Protein AF-A0A838MKR1-F1 (afdb_monomer_lite)

pLDDT: mean 86.15, std 11.78, range [47.06, 96.94]

Foldseek 3Di:
DQADAAPDLLLQLLQCLVPAQADLVLSCSRRVHDSVSSVVCNPPVNVVPYNHDHCCVVQQAPPVQRVVRNVDNPDHGDTRDHRDDPDPDDAADDDDPVLPVCLLLQLLQCVVPPVLFDLVLSCRQQVDDSVSSVCSVVCNPPCSVPHHNDHCCVSVSHPPVSVVVRSVVSCVVVVNPPPCVVVVVVVVVVVVVVVVVVVVVVVVVVVVVVVVVVVVVVVVVVVVVVVVVVPD

Sequence (232 aa):
MTQPAPLMPHATASWLIDTTALSFEQIAEFCGLHILEVQAMADDLASSKYTGRDPVRAGELTMAEIEKGQADPDYRLKMFKAPVNVNRTKGPRYTPVSKRQDKPDGIAWILRHHPEISDAQIGKLIGTTRTTIAAIRDRSHWNIANINPKDPVTLGLCSQRELDSIVAKAAKRAGIEDDGQDAIRLGDDREALIEELRAERDATVRAAGEAAQEAEAAAWLEAKRAAEAAGE

Structure (mmCIF, N/CA/C/O backbone):
data_AF-A0A838MKR1-F1
#
_entry.id   AF-A0A838MKR1-F1
#
loop_
_atom_site.group_PDB
_atom_site.id
_atom_site.type_symbol
_atom_site.label_atom_id
_atom_site.label_alt_id
_atom_site.label_comp_id
_atom_site.label_asym_id
_atom_site.label_entity_id
_atom_site.label_seq_id
_atom_site.pdbx_PDB_ins_code
_atom_site.Cartn_x
_atom_site.Cartn_y
_atom_site.Cartn_z
_atom_site.occupancy
_atom_site.B_iso_or_equiv
_atom_site.auth_seq_id
_atom_site.auth_comp_id
_atom_site.auth_asym_id
_atom_site.auth_atom_id
_atom_site.pdbx_PDB_model_num
ATOM 1 N N . MET A 1 1 ? -23.657 -20.752 17.617 1.00 47.06 1 MET A N 1
ATOM 2 C CA . MET A 1 1 ? -22.774 -20.352 16.501 1.00 47.06 1 MET A CA 1
ATOM 3 C C . MET A 1 1 ? -22.214 -18.992 16.861 1.00 47.06 1 MET A C 1
ATOM 5 O O . MET A 1 1 ? -23.008 -18.093 17.101 1.00 47.06 1 MET A O 1
ATOM 9 N N . THR A 1 2 ? -20.899 -18.868 17.009 1.00 65.62 2 THR A N 1
ATOM 10 C CA . THR A 1 2 ? -20.248 -17.612 17.405 1.00 65.62 2 THR A CA 1
ATOM 11 C C . THR A 1 2 ? -20.297 -16.634 16.233 1.00 65.62 2 THR A C 1
ATOM 13 O O . THR A 1 2 ? -19.899 -16.993 15.124 1.00 65.62 2 THR A O 1
ATOM 16 N N . GLN A 1 3 ? -20.842 -15.436 16.448 1.00 80.81 3 GLN A N 1
ATOM 17 C CA . GLN A 1 3 ? -20.868 -14.382 15.431 1.00 80.81 3 GLN A CA 1
ATOM 18 C C . GLN A 1 3 ? -19.458 -13.809 15.194 1.00 80.81 3 GLN A C 1
ATOM 20 O O . GLN A 1 3 ? -18.618 -13.889 16.093 1.00 80.81 3 GLN A O 1
ATOM 25 N N . PRO A 1 4 ? -19.158 -13.259 14.003 1.00 84.38 4 PRO A N 1
ATOM 26 C CA . PRO A 1 4 ? -17.886 -12.585 13.761 1.00 84.38 4 PRO A CA 1
ATOM 27 C C . PRO A 1 4 ? -17.729 -11.370 14.683 1.00 84.38 4 PRO A C 1
ATOM 29 O O . PRO A 1 4 ? -18.681 -10.623 14.891 1.00 84.38 4 PRO A O 1
ATOM 32 N N . ALA A 1 5 ? -16.521 -11.173 15.210 1.00 88.12 5 ALA A N 1
ATOM 33 C CA . ALA A 1 5 ? -16.182 -10.021 16.040 1.00 88.12 5 ALA A CA 1
ATOM 34 C C . ALA A 1 5 ? -15.985 -8.747 15.185 1.00 88.12 5 ALA A C 1
ATOM 36 O O . ALA A 1 5 ? -15.620 -8.849 14.006 1.00 88.12 5 ALA A O 1
ATOM 37 N N . PRO A 1 6 ? -16.214 -7.545 15.746 1.00 89.94 6 PRO A N 1
ATOM 38 C CA . PRO A 1 6 ? -15.968 -6.267 15.074 1.00 89.94 6 PRO A CA 1
ATOM 39 C C . PRO A 1 6 ? -14.489 -6.087 14.693 1.00 89.94 6 PRO A C 1
ATOM 41 O O . PRO A 1 6 ? -13.603 -6.727 15.255 1.00 89.94 6 PRO A O 1
ATOM 44 N N . LEU A 1 7 ? -14.198 -5.191 13.739 1.00 88.56 7 LEU A N 1
ATOM 45 C CA . LEU A 1 7 ? -12.842 -5.024 13.185 1.00 88.56 7 LEU A CA 1
ATOM 46 C C . LEU A 1 7 ? -11.797 -4.630 14.245 1.00 88.56 7 LEU A C 1
ATOM 48 O O . LEU A 1 7 ? -10.636 -5.022 14.147 1.00 88.56 7 LEU A O 1
ATOM 52 N N . MET A 1 8 ? -12.199 -3.827 15.235 1.00 90.94 8 MET A N 1
ATOM 53 C CA . MET A 1 8 ? -11.347 -3.374 16.340 1.00 90.94 8 MET A CA 1
ATOM 54 C C . MET A 1 8 ? -12.048 -3.624 17.685 1.00 90.94 8 MET A C 1
ATOM 56 O O . MET A 1 8 ? -12.589 -2.682 18.263 1.00 90.94 8 MET A O 1
ATOM 60 N N . PRO A 1 9 ? -12.032 -4.866 18.206 1.00 93.06 9 PRO A N 1
ATOM 61 C CA . PRO A 1 9 ? -12.829 -5.267 19.369 1.00 93.06 9 PRO A CA 1
ATOM 62 C C . PRO A 1 9 ? -12.675 -4.388 20.608 1.00 93.06 9 PRO A C 1
ATOM 64 O O . PRO A 1 9 ? -13.668 -3.992 21.202 1.00 93.06 9 PRO A O 1
ATOM 67 N N . HIS A 1 10 ? -11.441 -4.025 20.967 1.00 93.31 10 HIS A N 1
ATOM 68 C CA . HIS A 1 10 ? -11.160 -3.231 22.168 1.00 93.31 10 HIS A CA 1
ATOM 69 C C . HIS A 1 10 ? -11.645 -1.780 22.029 1.00 93.31 10 HIS A C 1
ATOM 71 O O . HIS A 1 10 ? -12.241 -1.224 22.945 1.00 93.31 10 HIS A O 1
ATOM 77 N N . ALA A 1 11 ? -11.437 -1.175 20.856 1.00 93.19 11 ALA A N 1
ATOM 78 C CA . ALA A 1 11 ? -11.896 0.184 20.575 1.00 93.19 11 ALA A CA 1
ATOM 79 C C . ALA A 1 11 ? -13.428 0.256 20.493 1.00 93.19 11 ALA A C 1
ATOM 81 O O . ALA A 1 11 ? -14.035 1.215 20.962 1.00 93.19 11 ALA A O 1
ATOM 82 N N . THR A 1 12 ? -14.062 -0.760 19.905 1.00 94.12 12 THR A N 1
ATOM 83 C CA . THR A 1 12 ? -15.521 -0.861 19.852 1.00 94.12 12 THR A CA 1
ATOM 84 C C . THR A 1 12 ? -16.114 -1.101 21.241 1.00 94.12 12 THR A C 1
ATOM 86 O O . THR A 1 12 ? -17.091 -0.444 21.585 1.00 94.12 12 THR A O 1
ATOM 89 N N . ALA A 1 13 ? -15.504 -1.962 22.063 1.00 94.88 13 ALA A N 1
ATOM 90 C CA . ALA A 1 13 ? -15.926 -2.183 23.446 1.00 94.88 13 ALA A CA 1
ATOM 91 C C . ALA A 1 13 ? -15.838 -0.901 24.286 1.00 94.88 13 ALA A C 1
ATOM 93 O O . ALA A 1 13 ? -16.827 -0.539 24.909 1.00 94.88 13 ALA A O 1
ATOM 94 N N . SER A 1 14 ? -14.714 -0.177 24.232 1.00 93.75 14 SER A N 1
ATOM 95 C CA . SER A 1 14 ? -14.555 1.114 24.925 1.00 93.75 14 SER A CA 1
ATOM 96 C C . SER A 1 14 ? -15.650 2.111 24.536 1.00 93.75 14 SER A C 1
ATOM 98 O O . SER A 1 14 ? -16.284 2.690 25.408 1.00 93.75 14 SER A O 1
ATOM 100 N N . TRP A 1 15 ? -15.966 2.239 23.243 1.00 94.25 15 TRP A N 1
ATOM 101 C CA . TRP A 1 15 ? -17.050 3.128 22.817 1.00 94.25 15 TRP A CA 1
ATOM 102 C C . TRP A 1 15 ? -18.425 2.693 23.348 1.00 94.25 15 TRP A C 1
ATOM 104 O O . TRP A 1 15 ? -19.215 3.542 23.758 1.00 94.25 15 TRP A O 1
ATOM 114 N N . LEU A 1 16 ? -18.721 1.386 23.336 1.00 95.06 16 LEU A N 1
ATOM 115 C CA . LEU A 1 16 ? -19.991 0.849 23.836 1.00 95.06 16 LEU A CA 1
ATOM 116 C C . LEU A 1 16 ? -20.136 1.061 25.349 1.00 95.06 16 LEU A C 1
ATOM 118 O O . LEU A 1 16 ? -21.220 1.438 25.783 1.00 95.06 16 LEU A O 1
ATOM 122 N N . ILE A 1 17 ? -19.061 0.881 26.122 1.00 93.75 17 ILE A N 1
ATOM 123 C CA . ILE A 1 17 ? -19.032 1.160 27.567 1.00 93.75 17 ILE A CA 1
ATOM 124 C C . ILE A 1 17 ? -19.361 2.636 27.833 1.00 93.75 17 ILE A C 1
ATOM 126 O O . ILE A 1 17 ? -20.200 2.931 28.677 1.00 93.75 17 ILE A O 1
ATOM 130 N N . ASP A 1 18 ? -18.741 3.552 27.086 1.00 92.00 18 ASP A N 1
ATOM 131 C CA . ASP A 1 18 ? -18.870 4.992 27.341 1.00 92.00 18 ASP A CA 1
ATOM 132 C C . ASP A 1 18 ? -20.195 5.590 26.835 1.00 92.00 18 ASP A C 1
ATOM 134 O O . ASP A 1 18 ? -20.648 6.621 27.333 1.00 92.00 18 ASP A O 1
ATOM 138 N N . THR A 1 19 ? -20.806 4.982 25.811 1.00 93.69 19 THR A N 1
ATOM 139 C CA . THR A 1 19 ? -21.900 5.611 25.040 1.00 93.69 19 THR A CA 1
ATOM 140 C C . THR A 1 19 ? -23.245 4.896 25.183 1.00 93.69 19 THR A C 1
ATOM 142 O O . THR A 1 19 ? -24.266 5.424 24.741 1.00 93.69 19 THR A O 1
ATOM 145 N N . THR A 1 20 ? -23.284 3.701 25.774 1.00 95.12 20 THR A N 1
ATOM 146 C CA . THR A 1 20 ? -24.505 2.884 25.862 1.00 95.12 20 THR A CA 1
ATOM 147 C C . THR A 1 20 ? -24.732 2.352 27.275 1.00 95.12 20 THR A C 1
ATOM 149 O O . THR A 1 20 ? -23.815 2.286 28.082 1.00 95.12 20 THR A O 1
ATOM 152 N N . ALA A 1 21 ? -25.963 1.934 27.565 1.00 95.06 21 ALA A N 1
ATOM 153 C CA . ALA A 1 21 ? -26.341 1.267 28.812 1.00 95.06 21 ALA A CA 1
ATOM 154 C C . ALA A 1 21 ? -26.302 -0.274 28.705 1.00 95.06 21 ALA A C 1
ATOM 156 O O . ALA A 1 21 ? -27.020 -0.963 29.428 1.00 95.06 21 ALA A O 1
ATOM 157 N N . LEU A 1 22 ? -25.524 -0.817 27.763 1.00 96.00 22 LEU A N 1
ATOM 158 C CA . LEU A 1 22 ? -25.376 -2.262 27.577 1.00 96.00 22 LEU A CA 1
ATOM 159 C C . LEU A 1 22 ? -24.622 -2.899 28.750 1.00 96.00 22 LEU A C 1
ATOM 161 O O . LEU A 1 22 ? -23.729 -2.292 29.342 1.00 96.00 22 LEU A O 1
ATOM 165 N N . SER A 1 23 ? -24.943 -4.154 29.055 1.00 96.25 23 SER A N 1
ATOM 166 C CA . SER A 1 23 ? -24.232 -4.912 30.081 1.00 96.25 23 SER A CA 1
ATOM 167 C C . SER A 1 23 ? -22.826 -5.302 29.610 1.00 96.25 23 SER A C 1
ATOM 169 O O . SER A 1 23 ? -22.560 -5.482 28.417 1.00 96.25 23 SER A O 1
ATOM 171 N N . PHE A 1 24 ? -21.902 -5.493 30.555 1.00 95.44 24 PHE A N 1
ATOM 172 C CA . PHE A 1 24 ? -20.548 -5.948 30.223 1.00 95.44 24 PHE A CA 1
ATOM 173 C C . PHE A 1 24 ? -20.538 -7.326 29.551 1.00 95.44 24 PHE A C 1
ATOM 175 O O . PHE A 1 24 ? -19.673 -7.584 28.718 1.00 95.44 24 PHE A O 1
ATOM 182 N N . GLU A 1 25 ? -21.512 -8.187 29.860 1.00 95.44 25 GLU A N 1
ATOM 183 C CA . GLU A 1 25 ? -21.685 -9.485 29.202 1.00 95.44 25 GLU A CA 1
ATOM 184 C C . GLU A 1 25 ? -22.077 -9.327 27.730 1.00 95.44 25 GLU A C 1
ATOM 186 O O . GLU A 1 25 ? -21.475 -9.964 26.865 1.00 95.44 25 GLU A O 1
ATOM 191 N N . GLN A 1 26 ? -23.008 -8.417 27.424 1.00 95.81 26 GLN A N 1
ATOM 192 C CA . GLN A 1 26 ? -23.417 -8.117 26.048 1.00 95.81 26 GLN A CA 1
ATOM 193 C C . GLN A 1 26 ? -22.251 -7.574 25.218 1.00 95.81 26 GLN A C 1
ATOM 195 O O . GLN A 1 26 ? -22.045 -7.991 24.075 1.00 95.81 26 GLN A O 1
ATOM 200 N N . ILE A 1 27 ? -21.466 -6.659 25.795 1.00 95.31 27 ILE A N 1
ATOM 201 C CA . ILE A 1 27 ? -20.291 -6.077 25.136 1.00 95.31 27 ILE A CA 1
ATOM 202 C C . ILE A 1 27 ? -19.208 -7.145 24.935 1.00 95.31 27 ILE A C 1
ATOM 204 O O . ILE A 1 27 ? -18.633 -7.233 23.848 1.00 95.31 27 ILE A O 1
ATOM 208 N N . ALA A 1 28 ? -18.954 -7.984 25.942 1.00 95.31 28 ALA A N 1
ATOM 209 C CA . ALA A 1 28 ? -17.994 -9.083 25.867 1.00 95.31 28 ALA A CA 1
ATOM 210 C C . ALA A 1 28 ? -18.367 -10.087 24.766 1.00 95.31 28 ALA A C 1
ATOM 212 O O . ALA A 1 28 ? -17.527 -10.425 23.930 1.00 95.31 28 ALA A O 1
ATOM 213 N N . GLU A 1 29 ? -19.634 -10.507 24.703 1.00 94.31 29 GLU A N 1
ATOM 214 C CA . GLU A 1 29 ? -20.112 -11.445 23.685 1.00 94.31 29 GLU A CA 1
ATOM 215 C C . GLU A 1 29 ? -20.066 -10.843 22.273 1.00 94.31 29 GLU A C 1
ATOM 217 O O . GLU A 1 29 ? -19.645 -11.518 21.331 1.00 94.31 29 GLU A O 1
ATOM 222 N N . PHE A 1 30 ? -20.460 -9.577 22.103 1.00 94.12 30 PHE A N 1
ATOM 223 C CA . PHE A 1 30 ? -20.436 -8.915 20.797 1.00 94.12 30 PHE A CA 1
ATOM 224 C C . PHE A 1 30 ? -19.010 -8.670 20.288 1.00 94.12 30 PHE A C 1
ATOM 226 O O . PHE A 1 30 ? -18.709 -8.925 19.120 1.00 94.12 30 PHE A O 1
ATOM 233 N N . CYS A 1 31 ? -18.119 -8.197 21.160 1.00 93.88 31 CYS A N 1
ATOM 234 C CA . CYS A 1 31 ? -16.733 -7.906 20.802 1.00 93.88 31 CYS A CA 1
ATOM 235 C C . CYS A 1 31 ? -15.841 -9.158 20.784 1.00 93.88 31 CYS A C 1
ATOM 237 O O . CYS A 1 31 ? -14.734 -9.098 20.252 1.00 93.88 31 CYS A O 1
ATOM 239 N N . GLY A 1 32 ? -16.300 -10.289 21.329 1.00 93.81 32 GLY A N 1
ATOM 240 C CA . GLY A 1 32 ? -15.495 -11.504 21.468 1.00 93.81 32 GLY A CA 1
ATOM 241 C C . GLY A 1 32 ? -14.349 -11.344 22.471 1.00 93.81 32 GLY A C 1
ATOM 242 O O . GLY A 1 32 ? -13.266 -11.883 22.252 1.00 93.81 32 GLY A O 1
ATOM 243 N N . LEU A 1 33 ? -14.576 -10.567 23.532 1.00 94.00 33 LEU A N 1
ATOM 244 C CA . LEU A 1 33 ? -13.617 -10.297 24.606 1.00 94.00 33 LEU A CA 1
ATOM 245 C C . LEU A 1 33 ? -14.030 -11.024 25.883 1.00 94.00 33 LEU A C 1
ATOM 247 O O . LEU A 1 33 ? -15.194 -11.382 26.059 1.00 94.00 33 LEU A O 1
ATOM 251 N N . HIS A 1 34 ? -13.091 -11.221 26.804 1.00 94.69 34 HIS A N 1
ATOM 252 C CA . HIS A 1 34 ? -13.432 -11.719 28.128 1.00 94.69 34 HIS A CA 1
ATOM 253 C C . HIS A 1 34 ? -14.092 -10.610 28.963 1.00 94.69 34 HIS A C 1
ATOM 255 O O . HIS A 1 34 ? -13.685 -9.451 28.908 1.00 94.69 34 HIS A O 1
ATOM 261 N N . ILE A 1 35 ? -15.072 -10.958 29.803 1.00 94.38 35 ILE A N 1
ATOM 262 C CA . ILE A 1 35 ? -15.794 -9.980 30.640 1.00 94.38 35 ILE A CA 1
ATOM 263 C C . ILE A 1 35 ? -14.857 -9.144 31.528 1.00 94.38 35 ILE A C 1
ATOM 265 O O . ILE A 1 35 ? -15.046 -7.941 31.664 1.00 94.38 35 ILE A O 1
ATOM 269 N N . LEU A 1 36 ? -13.801 -9.761 32.069 1.00 94.12 36 LEU A N 1
ATOM 270 C CA . LEU A 1 36 ? -12.786 -9.066 32.873 1.00 94.12 36 LEU A CA 1
ATOM 271 C C . LEU A 1 36 ? -12.014 -8.007 32.069 1.00 94.12 36 LEU A C 1
ATOM 273 O O . LEU A 1 36 ? -11.586 -7.011 32.640 1.00 94.12 36 LEU A O 1
ATOM 277 N N . GLU A 1 37 ? -11.837 -8.198 30.758 1.00 91.88 37 GLU A N 1
ATOM 278 C CA . GLU A 1 37 ? -11.204 -7.190 29.898 1.00 91.88 37 GLU A CA 1
ATOM 279 C C . GLU A 1 37 ? -12.129 -5.986 29.709 1.00 91.88 37 GLU A C 1
ATOM 281 O O . GLU A 1 37 ? -11.672 -4.851 29.780 1.00 91.88 37 GLU A O 1
ATOM 286 N N . VAL A 1 38 ? -13.431 -6.228 29.525 1.00 93.00 38 VAL A N 1
ATOM 287 C CA . VAL A 1 38 ? -14.456 -5.177 29.408 1.00 93.00 38 VAL A CA 1
ATOM 288 C C . VAL A 1 38 ? -14.590 -4.398 30.720 1.00 93.00 38 VAL A C 1
ATOM 290 O O . VAL A 1 38 ? -14.601 -3.171 30.703 1.00 93.00 38 VAL A O 1
ATOM 293 N N . GLN A 1 39 ? -14.614 -5.089 31.862 1.00 93.19 39 GLN A N 1
ATOM 294 C CA . GLN A 1 39 ? -14.618 -4.457 33.186 1.00 93.19 39 GLN A CA 1
ATOM 295 C C . GLN A 1 39 ? -13.361 -3.611 33.408 1.00 93.19 39 GLN A C 1
ATOM 297 O O . GLN A 1 39 ? -13.463 -2.454 33.797 1.00 93.19 39 GLN A O 1
ATOM 302 N N . ALA A 1 40 ? -12.184 -4.144 33.068 1.00 90.31 40 ALA A N 1
ATOM 303 C CA . ALA A 1 40 ? -10.939 -3.396 33.180 1.00 90.31 40 ALA A CA 1
ATOM 304 C C . ALA A 1 40 ? -10.909 -2.148 32.281 1.00 90.31 40 ALA A C 1
ATOM 306 O O . ALA A 1 40 ? -10.250 -1.181 32.643 1.00 90.31 40 ALA A O 1
ATOM 307 N N . MET A 1 41 ? -11.588 -2.153 31.125 1.00 89.31 41 MET A N 1
ATOM 308 C CA . MET A 1 41 ? -11.739 -0.963 30.271 1.00 89.31 41 MET A CA 1
ATOM 309 C C . MET A 1 41 ? -12.668 0.087 30.882 1.00 89.31 41 MET A C 1
ATOM 311 O O . MET A 1 41 ? -12.414 1.274 30.698 1.00 89.31 41 MET A O 1
ATOM 315 N N . ALA A 1 42 ? -13.726 -0.349 31.572 1.00 88.94 42 ALA A N 1
ATOM 316 C CA . ALA A 1 42 ? -14.654 0.533 32.276 1.00 88.94 42 ALA A CA 1
ATOM 317 C C . ALA A 1 42 ? -14.023 1.156 33.532 1.00 88.94 42 ALA A C 1
ATOM 319 O O . ALA A 1 42 ? -14.374 2.272 33.911 1.00 88.94 42 ALA A O 1
ATOM 320 N N . ASP A 1 43 ? -13.071 0.460 34.158 1.00 87.44 43 ASP A N 1
ATOM 321 C CA . ASP A 1 43 ? -12.290 1.001 35.262 1.00 87.44 43 ASP A CA 1
ATOM 322 C C . ASP A 1 43 ? -11.290 2.062 34.752 1.00 87.44 43 ASP A C 1
ATOM 324 O O . ASP A 1 43 ? -10.433 1.811 33.898 1.00 87.44 43 ASP A O 1
ATOM 328 N N . ASP A 1 44 ? -11.351 3.262 35.338 1.00 65.38 44 ASP A N 1
ATOM 329 C CA . ASP A 1 44 ? -10.593 4.475 34.965 1.00 65.38 44 ASP A CA 1
ATOM 330 C C . ASP A 1 44 ? -9.053 4.300 34.912 1.00 65.38 44 ASP A C 1
ATOM 332 O O . ASP A 1 44 ? -8.324 5.153 34.402 1.00 65.38 44 ASP A O 1
ATOM 336 N N . LEU A 1 45 ? -8.521 3.173 35.402 1.00 60.25 45 LEU A N 1
ATOM 337 C CA . LEU A 1 45 ? -7.100 2.824 35.323 1.00 60.25 45 LEU A CA 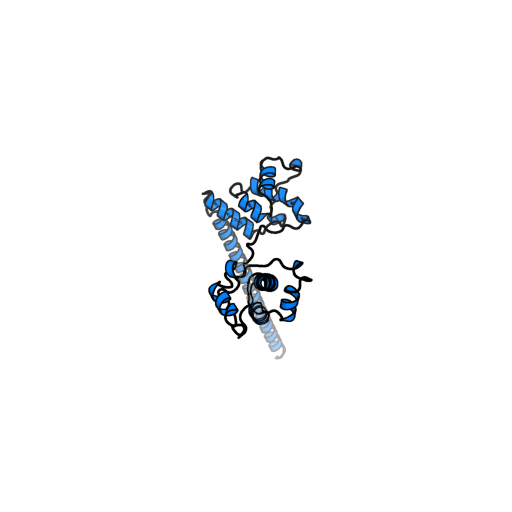1
ATOM 338 C C . LEU A 1 45 ? -6.634 2.429 33.905 1.00 60.25 45 LEU A C 1
ATOM 340 O O . LEU A 1 45 ? -5.435 2.518 33.625 1.00 60.25 45 LEU A O 1
ATOM 344 N N . ALA A 1 46 ? -7.533 1.991 33.011 1.00 55.28 46 ALA A N 1
ATOM 345 C CA . ALA A 1 46 ? -7.184 1.545 31.653 1.00 55.28 46 ALA A CA 1
ATOM 346 C C . ALA A 1 46 ? -7.836 2.353 30.516 1.00 55.28 46 ALA A C 1
ATOM 348 O O . ALA A 1 46 ? -7.415 2.198 29.365 1.00 55.28 46 ALA A O 1
ATOM 349 N N . SER A 1 47 ? -8.788 3.241 30.829 1.00 56.03 47 SER A N 1
ATOM 350 C CA . SER A 1 47 ? -9.542 4.066 29.866 1.00 56.03 47 SER A CA 1
ATOM 351 C C . SER A 1 47 ? -8.646 4.832 28.870 1.00 56.03 47 SER A C 1
ATOM 353 O O . SER A 1 47 ? -8.954 4.943 27.686 1.00 56.03 47 SER A O 1
ATOM 355 N N . SER A 1 48 ? -7.438 5.244 29.279 1.00 61.66 48 SER A N 1
ATOM 356 C CA . SER A 1 48 ? -6.506 5.980 28.404 1.00 61.66 48 SER A CA 1
ATOM 357 C C . SER A 1 48 ? -5.878 5.171 27.255 1.00 61.66 48 SER A C 1
ATOM 359 O O . SER A 1 48 ? -5.273 5.764 26.358 1.00 61.66 48 SER A O 1
ATOM 361 N N . LYS A 1 49 ? -5.974 3.831 27.251 1.00 71.19 49 LYS A N 1
ATOM 362 C CA . LYS A 1 49 ? -5.288 2.993 26.248 1.00 71.19 49 LYS A CA 1
ATOM 363 C C . LYS A 1 49 ? -6.017 2.882 24.913 1.00 71.19 49 LYS A C 1
ATOM 365 O O . LYS A 1 49 ? -5.362 2.592 23.911 1.00 71.19 49 LYS A O 1
ATOM 370 N N . TYR A 1 50 ? -7.332 3.085 24.875 1.00 76.31 50 TYR A N 1
ATOM 371 C CA . TYR A 1 50 ? -8.130 2.814 23.683 1.00 76.31 50 TYR A CA 1
ATOM 372 C C . TYR A 1 50 ? -8.894 4.058 23.245 1.00 76.31 50 TYR A C 1
ATOM 374 O O . TYR A 1 50 ? -9.673 4.632 23.990 1.00 76.31 50 TYR A O 1
ATOM 382 N N . THR A 1 51 ? -8.686 4.477 21.998 1.00 85.94 51 THR A N 1
ATOM 383 C CA . THR A 1 51 ? -9.566 5.466 21.373 1.00 85.94 51 THR A CA 1
ATOM 384 C C . THR A 1 51 ? -10.827 4.750 20.904 1.00 85.94 51 THR A C 1
ATOM 386 O O . THR A 1 51 ? -10.754 3.933 19.982 1.00 85.94 51 THR A O 1
ATOM 389 N N . GLY A 1 52 ? -11.963 5.046 21.540 1.00 88.75 52 GLY A N 1
ATOM 390 C CA . GLY A 1 52 ? -13.257 4.456 21.210 1.00 88.75 52 GLY A CA 1
ATOM 391 C C . GLY A 1 52 ? -13.602 4.576 19.720 1.00 88.75 52 GLY A C 1
ATOM 392 O O . GLY A 1 52 ? -13.446 5.639 19.110 1.00 88.75 52 GLY A O 1
ATOM 393 N N . ARG A 1 53 ? -14.079 3.481 19.118 1.00 92.19 53 ARG A N 1
ATOM 394 C CA . ARG A 1 53 ? -14.536 3.432 17.722 1.00 92.19 53 ARG A CA 1
ATOM 395 C C . ARG A 1 53 ? -16.024 3.122 17.665 1.00 92.19 53 ARG A C 1
ATOM 397 O O . ARG A 1 53 ? -16.428 1.997 17.938 1.00 92.19 53 ARG A O 1
ATOM 404 N N . ASP A 1 54 ? -16.793 4.100 17.201 1.00 93.94 54 ASP A N 1
ATOM 405 C CA . ASP A 1 54 ? -18.239 3.997 16.996 1.00 93.94 54 ASP A CA 1
ATOM 406 C C . ASP A 1 54 ? -18.605 2.848 16.018 1.00 93.94 54 ASP A C 1
ATOM 408 O O . ASP A 1 54 ? -18.302 2.939 14.816 1.00 93.94 54 ASP A O 1
ATOM 412 N N . PRO A 1 55 ? -19.259 1.768 16.497 1.00 92.75 55 PRO A N 1
ATOM 413 C CA . PRO A 1 55 ? -19.672 0.632 15.678 1.00 92.75 55 PRO A CA 1
ATOM 414 C C . PRO A 1 55 ? -20.866 0.946 14.769 1.00 92.75 55 PRO A C 1
ATOM 416 O O . PRO A 1 55 ? -21.043 0.276 13.750 1.00 92.75 55 PRO A O 1
ATOM 419 N N . VAL A 1 56 ? -21.668 1.967 15.084 1.00 93.62 56 VAL A N 1
ATOM 420 C CA . VAL A 1 56 ? -22.778 2.423 14.237 1.00 93.62 56 VAL A CA 1
ATOM 421 C C . VAL A 1 56 ? -22.222 3.149 13.022 1.00 93.62 56 VAL A C 1
ATOM 423 O O . VAL A 1 56 ? -22.562 2.822 11.884 1.00 93.62 56 VAL A O 1
ATOM 426 N N . ARG A 1 57 ? -21.281 4.074 13.232 1.00 91.56 57 ARG A N 1
ATOM 427 C CA . ARG A 1 57 ? -20.596 4.769 12.132 1.00 91.56 57 ARG A CA 1
ATOM 428 C C . ARG A 1 57 ? -19.736 3.827 11.289 1.00 91.56 57 ARG A C 1
ATOM 430 O O . ARG A 1 57 ? -19.590 4.043 10.087 1.00 91.56 57 ARG A O 1
ATOM 437 N N . ALA A 1 58 ? -19.188 2.778 11.899 1.00 88.62 58 ALA A N 1
ATOM 438 C CA . ALA A 1 58 ? -18.502 1.697 11.196 1.00 88.62 58 ALA A CA 1
ATOM 439 C C . ALA A 1 58 ? -19.439 0.802 10.361 1.00 88.62 58 ALA A C 1
ATOM 441 O O . ALA A 1 58 ? -18.958 0.055 9.507 1.00 88.62 58 ALA A O 1
ATOM 442 N N . GLY A 1 59 ? -20.754 0.871 10.594 1.00 90.44 59 GLY A N 1
ATOM 443 C CA . GLY A 1 59 ? -21.761 0.018 9.963 1.00 90.44 59 GLY A CA 1
ATOM 444 C C . GLY A 1 59 ? -21.810 -1.410 10.516 1.00 90.44 59 GLY A C 1
ATOM 445 O O . GLY A 1 59 ? -22.414 -2.274 9.887 1.00 90.44 59 GLY A O 1
ATOM 446 N N . GLU A 1 60 ? -21.170 -1.669 11.656 1.00 91.50 60 GLU A N 1
ATOM 447 C CA . GLU A 1 60 ? -21.121 -2.979 12.321 1.00 91.50 60 GLU A CA 1
ATOM 448 C C . GLU A 1 60 ? -22.379 -3.219 13.175 1.00 91.50 60 GLU A C 1
ATOM 450 O O . GLU A 1 60 ? -22.872 -4.346 13.239 1.00 91.50 60 GLU A O 1
ATOM 455 N N . LEU A 1 61 ? -22.943 -2.154 13.759 1.00 93.44 61 LEU A N 1
ATOM 456 C CA . LEU A 1 61 ? -24.219 -2.144 14.484 1.00 93.44 61 LEU A CA 1
ATOM 457 C C . LEU A 1 61 ? -25.171 -1.082 13.926 1.00 93.44 61 LEU A C 1
ATOM 459 O O . LEU A 1 61 ? -24.778 -0.176 13.194 1.00 93.44 61 LEU A O 1
ATOM 463 N N . THR A 1 62 ? -26.444 -1.186 14.303 1.00 94.88 62 THR A N 1
ATOM 464 C CA . THR A 1 62 ? -27.440 -0.129 14.084 1.00 94.88 62 THR A CA 1
ATOM 465 C C . THR A 1 62 ? -27.923 0.394 15.429 1.00 94.88 62 THR A C 1
ATOM 467 O O . THR A 1 62 ? -27.896 -0.342 16.415 1.00 94.88 62 THR A O 1
ATOM 470 N N . MET A 1 63 ? -28.403 1.640 15.477 1.00 94.44 63 MET A N 1
ATOM 471 C CA . MET A 1 63 ? -28.924 2.201 16.729 1.00 94.44 63 MET A CA 1
ATOM 472 C C . MET A 1 63 ? -30.121 1.398 17.260 1.00 94.44 63 MET A C 1
ATOM 474 O O . MET A 1 63 ? -30.181 1.096 18.444 1.00 94.44 63 MET A O 1
ATOM 478 N N . ALA A 1 64 ? -30.996 0.932 16.362 1.00 95.31 64 ALA A N 1
ATOM 479 C CA . ALA A 1 64 ? -32.127 0.072 16.714 1.00 95.31 64 ALA A CA 1
ATOM 480 C C . ALA A 1 64 ? -31.700 -1.266 17.347 1.00 95.31 64 ALA A C 1
ATOM 482 O O . ALA A 1 64 ? -32.448 -1.857 18.120 1.00 95.31 64 ALA A O 1
ATOM 483 N N . GLU A 1 65 ? -30.514 -1.776 17.007 1.00 95.12 65 GLU A N 1
ATOM 484 C CA . GLU A 1 65 ? -29.985 -2.998 17.614 1.00 95.12 65 GLU A CA 1
ATOM 485 C C . GLU A 1 65 ? -29.421 -2.738 19.015 1.00 95.12 65 GLU A C 1
ATOM 487 O O . GLU A 1 65 ? -29.643 -3.540 19.919 1.00 95.12 65 GLU A O 1
ATOM 492 N N . ILE A 1 66 ? -28.758 -1.593 19.215 1.00 95.31 66 ILE A N 1
ATOM 493 C CA . ILE A 1 66 ? -28.289 -1.150 20.536 1.00 95.31 66 ILE A CA 1
ATOM 494 C C . ILE A 1 66 ? -29.484 -0.925 21.467 1.00 95.31 66 ILE A C 1
ATOM 496 O O . ILE A 1 66 ? -29.467 -1.394 22.599 1.00 95.31 66 ILE A O 1
ATOM 500 N N . GLU A 1 67 ? -30.548 -0.277 20.991 1.00 95.88 67 GLU A N 1
ATOM 501 C CA . GLU A 1 67 ? -31.766 -0.035 21.776 1.00 95.88 67 GLU A CA 1
ATOM 502 C C . GLU A 1 67 ? -32.408 -1.330 22.287 1.00 95.88 67 GLU A C 1
ATOM 504 O O . GLU A 1 67 ? -32.792 -1.396 23.453 1.00 95.88 67 GLU A O 1
ATOM 509 N N . LYS A 1 68 ? -32.467 -2.383 21.459 1.00 95.56 68 LYS A N 1
ATOM 510 C CA . LYS A 1 68 ? -32.936 -3.708 21.900 1.00 95.56 68 LYS A CA 1
ATOM 511 C C . LYS A 1 68 ? -32.055 -4.288 23.001 1.00 95.56 68 LYS A C 1
ATOM 513 O O . LYS A 1 68 ? -32.588 -4.806 23.974 1.00 95.56 68 LYS A O 1
ATOM 518 N N . GLY A 1 69 ? -30.733 -4.182 22.854 1.00 94.69 69 GLY A N 1
ATOM 519 C CA . GLY A 1 69 ? -29.790 -4.656 23.867 1.00 94.69 69 GLY A CA 1
ATOM 520 C C . GLY A 1 69 ? -29.889 -3.887 25.183 1.00 94.69 69 GLY A C 1
ATOM 521 O O . GLY A 1 69 ? -29.825 -4.486 26.246 1.00 94.69 69 GLY A O 1
ATOM 522 N N . GLN A 1 70 ? -30.115 -2.574 25.133 1.00 94.75 70 GLN A N 1
ATOM 523 C CA . GLN A 1 70 ? -30.294 -1.765 26.344 1.00 94.75 70 GLN A CA 1
ATOM 524 C C . GLN A 1 70 ? -31.623 -2.049 27.059 1.00 94.75 70 GLN A C 1
ATOM 526 O O . GLN A 1 70 ? -31.719 -1.844 28.266 1.00 94.75 70 GLN A O 1
ATOM 531 N N . ALA A 1 71 ? -32.655 -2.482 26.330 1.00 96.25 71 ALA A N 1
ATOM 532 C CA . ALA A 1 71 ? -33.958 -2.812 26.905 1.00 96.25 71 ALA A CA 1
ATOM 533 C C . ALA A 1 71 ? -33.986 -4.187 27.598 1.00 96.25 71 ALA A C 1
ATOM 535 O O . ALA A 1 71 ? -34.842 -4.413 28.453 1.00 96.25 71 ALA A O 1
ATOM 536 N N . ASP A 1 72 ? -33.077 -5.092 27.230 1.00 94.19 72 ASP A N 1
ATOM 537 C CA . ASP A 1 72 ? -33.012 -6.462 27.736 1.00 94.19 72 ASP A CA 1
ATOM 538 C C . ASP A 1 72 ? -31.544 -6.882 27.961 1.00 94.19 72 ASP A C 1
ATOM 540 O O . ASP A 1 72 ? -30.831 -7.139 26.988 1.00 94.19 72 ASP A O 1
ATOM 544 N N . PRO A 1 73 ? -31.076 -6.976 29.221 1.00 92.00 73 PRO A N 1
ATOM 545 C CA . PRO A 1 73 ? -29.704 -7.372 29.548 1.00 92.00 73 PRO A CA 1
ATOM 546 C C . PRO A 1 73 ? -29.299 -8.765 29.048 1.00 92.00 73 PRO A C 1
ATOM 548 O O . PRO A 1 73 ? -28.109 -8.992 28.824 1.00 92.00 73 PRO A O 1
ATOM 551 N N . ASP A 1 74 ? -30.262 -9.673 28.849 1.00 91.62 74 ASP A N 1
ATOM 552 C CA . ASP A 1 74 ? -30.029 -11.033 28.344 1.00 91.62 74 ASP A CA 1
ATOM 553 C C . ASP A 1 74 ? -29.997 -11.081 26.802 1.00 91.62 74 ASP A C 1
ATOM 555 O O . ASP A 1 74 ? -29.692 -12.115 26.191 1.00 91.62 74 ASP A O 1
ATOM 559 N N . TYR A 1 75 ? -30.300 -9.960 26.138 1.00 93.75 75 TYR A N 1
ATOM 560 C CA . TYR A 1 75 ? -30.318 -9.875 24.686 1.00 93.75 75 TYR A CA 1
ATOM 561 C C . TYR A 1 75 ? -28.912 -9.924 24.096 1.00 93.75 75 TYR A C 1
ATOM 563 O O . TYR A 1 75 ? -28.021 -9.160 24.463 1.00 93.75 75 TYR A O 1
ATOM 571 N N . ARG A 1 76 ? -28.738 -10.761 23.074 1.00 92.56 76 ARG A N 1
ATOM 572 C CA . ARG A 1 76 ? -27.472 -10.909 22.353 1.00 92.56 76 ARG A CA 1
ATOM 573 C C . ARG A 1 76 ? -27.478 -10.060 21.091 1.00 92.56 76 ARG A C 1
ATOM 575 O O . ARG A 1 76 ? -28.199 -10.370 20.139 1.00 92.56 76 ARG A O 1
ATOM 582 N N . LEU A 1 77 ? -26.654 -9.013 21.087 1.00 93.31 77 LEU A N 1
ATOM 583 C CA . LEU A 1 77 ? -26.494 -8.098 19.955 1.00 93.31 77 LEU A CA 1
ATOM 584 C C . LEU A 1 77 ? -26.094 -8.850 18.688 1.00 93.31 77 LEU A C 1
ATOM 586 O O . LEU A 1 77 ? -25.203 -9.701 18.728 1.00 93.31 77 LEU A O 1
ATOM 590 N N . LYS A 1 78 ? -26.709 -8.497 17.557 1.00 92.44 78 LYS A N 1
ATOM 591 C CA . LYS A 1 78 ? -26.415 -9.100 16.252 1.00 92.44 78 LYS A CA 1
ATOM 592 C C . LYS A 1 78 ? -25.671 -8.132 15.345 1.00 92.44 78 LYS A C 1
ATOM 594 O O . LYS A 1 78 ? -26.111 -7.006 15.117 1.00 92.44 78 LYS A O 1
ATOM 599 N N . MET A 1 79 ? -24.570 -8.597 14.761 1.00 91.00 79 MET A N 1
ATOM 600 C CA . MET A 1 79 ? -23.809 -7.813 13.787 1.00 91.00 79 MET A CA 1
ATOM 601 C C . MET A 1 79 ? -24.635 -7.517 12.527 1.00 91.00 79 MET A C 1
ATOM 603 O O . MET A 1 79 ? -25.159 -8.429 11.887 1.00 91.00 79 MET A O 1
ATOM 607 N N . PHE A 1 80 ? -24.711 -6.241 12.141 1.00 90.06 80 PHE A N 1
ATOM 608 C CA . PHE A 1 80 ? -25.440 -5.806 10.948 1.00 90.06 80 PHE A CA 1
ATOM 609 C C . PHE A 1 80 ? -24.650 -6.077 9.664 1.00 90.06 80 PHE A C 1
ATOM 611 O O . PHE A 1 80 ? -25.181 -6.630 8.701 1.00 90.06 80 PHE A O 1
ATOM 618 N N . LYS A 1 81 ? -23.360 -5.722 9.652 1.00 85.69 81 LYS A N 1
ATOM 619 C CA . LYS A 1 81 ? -22.454 -5.967 8.526 1.00 85.69 81 LYS A CA 1
ATOM 620 C C . LYS A 1 81 ? -21.110 -6.476 9.026 1.00 85.69 81 LYS A C 1
ATOM 622 O O . LYS A 1 81 ? -20.486 -5.849 9.876 1.00 85.69 81 LYS A O 1
ATOM 627 N N . ALA A 1 82 ? -20.657 -7.589 8.451 1.00 79.25 82 ALA A N 1
ATOM 628 C CA . ALA A 1 82 ? -19.348 -8.148 8.759 1.00 79.25 82 ALA A CA 1
ATOM 629 C C . ALA A 1 82 ? -18.221 -7.163 8.388 1.00 79.25 82 ALA A C 1
ATOM 631 O O . ALA A 1 82 ? -18.321 -6.483 7.355 1.00 79.25 82 ALA A O 1
ATOM 632 N N . PRO A 1 83 ? -17.140 -7.095 9.186 1.00 74.25 83 PRO A N 1
ATOM 633 C CA . PRO A 1 83 ? -16.026 -6.201 8.916 1.00 74.25 83 PRO A CA 1
ATOM 634 C C . PRO A 1 83 ? -15.395 -6.537 7.564 1.00 74.25 83 PRO A C 1
ATOM 636 O O . PRO A 1 83 ? -14.937 -7.652 7.312 1.00 74.25 83 PRO A O 1
ATOM 639 N N . VAL A 1 84 ? -15.382 -5.551 6.667 1.00 71.44 84 VAL A N 1
ATOM 640 C CA . VAL A 1 84 ? -14.749 -5.696 5.357 1.00 71.44 84 VAL A CA 1
ATOM 641 C C . VAL A 1 84 ? -13.252 -5.508 5.545 1.00 71.44 84 VAL A C 1
ATOM 643 O O . VAL A 1 84 ? -12.797 -4.427 5.920 1.00 71.44 84 VAL A O 1
ATOM 646 N N . ASN A 1 85 ? -12.476 -6.553 5.270 1.00 64.06 85 ASN A N 1
ATOM 647 C CA . ASN A 1 85 ? -11.025 -6.447 5.252 1.00 64.06 85 ASN A CA 1
ATOM 648 C C . ASN A 1 85 ? -10.629 -5.564 4.059 1.00 64.06 85 ASN A C 1
ATOM 650 O O . ASN A 1 85 ? -10.737 -5.968 2.900 1.00 64.06 85 ASN A O 1
ATOM 654 N N . VAL A 1 86 ? -10.260 -4.311 4.326 1.00 62.19 86 VAL A N 1
ATOM 655 C CA . VAL A 1 86 ? -9.809 -3.395 3.279 1.00 62.19 86 VAL A CA 1
ATOM 656 C C . VAL A 1 86 ? -8.428 -3.840 2.815 1.00 62.19 86 VAL A C 1
ATOM 658 O O . VAL A 1 86 ? -7.410 -3.554 3.444 1.00 62.19 86 VAL A O 1
ATOM 661 N N . ASN A 1 87 ? -8.373 -4.555 1.690 1.00 58.06 87 ASN A N 1
ATOM 662 C CA . ASN A 1 87 ? -7.105 -4.860 1.043 1.00 58.06 87 ASN A CA 1
ATOM 663 C C . ASN A 1 87 ? -6.389 -3.542 0.741 1.00 58.06 87 ASN A C 1
ATOM 665 O O . ASN A 1 87 ? -6.842 -2.748 -0.086 1.00 58.06 87 ASN A O 1
ATOM 669 N N . ARG A 1 88 ? -5.262 -3.307 1.421 1.00 57.41 88 ARG A N 1
ATOM 670 C CA . ARG A 1 88 ? -4.455 -2.101 1.241 1.00 57.41 88 ARG A CA 1
ATOM 671 C C . ARG A 1 88 ? -4.137 -1.933 -0.243 1.00 57.41 88 ARG A C 1
ATOM 673 O O . ARG A 1 88 ? -3.517 -2.812 -0.848 1.00 57.41 88 ARG A O 1
ATOM 680 N N . THR A 1 89 ? -4.535 -0.808 -0.831 1.00 58.72 89 THR A N 1
ATOM 681 C CA . THR A 1 89 ? -4.184 -0.475 -2.212 1.00 58.72 89 THR A CA 1
ATOM 682 C C . THR A 1 89 ? -2.664 -0.518 -2.318 1.00 58.72 89 THR A C 1
ATOM 684 O O . THR A 1 89 ? -1.964 0.134 -1.539 1.00 58.72 89 THR A O 1
ATOM 687 N N . LYS A 1 90 ? -2.130 -1.347 -3.222 1.00 60.41 90 LYS A N 1
ATOM 688 C CA . LYS A 1 90 ? -0.681 -1.478 -3.407 1.00 60.41 90 LYS A CA 1
ATOM 689 C C . LYS A 1 90 ? -0.122 -0.106 -3.801 1.00 60.41 90 LYS A C 1
ATOM 691 O O . LYS A 1 90 ? -0.326 0.344 -4.927 1.00 60.41 90 LYS A O 1
ATOM 696 N N . GLY A 1 91 ? 0.522 0.569 -2.848 1.00 65.62 91 GLY A N 1
ATOM 697 C CA . GLY A 1 91 ? 1.249 1.812 -3.082 1.00 65.62 91 GLY A CA 1
ATOM 698 C C . GLY A 1 91 ? 2.474 1.593 -3.980 1.00 65.62 91 GLY A C 1
ATOM 699 O O . GLY A 1 91 ? 2.752 0.454 -4.371 1.00 65.62 91 GLY A O 1
ATOM 700 N N . PRO A 1 92 ? 3.212 2.665 -4.316 1.00 66.69 92 PRO A N 1
ATOM 701 C CA . PRO A 1 92 ? 4.455 2.563 -5.073 1.00 66.69 92 PRO A CA 1
ATOM 702 C C . PRO A 1 92 ? 5.402 1.543 -4.432 1.00 66.69 92 PRO A C 1
ATOM 704 O O . PRO A 1 92 ? 5.478 1.453 -3.203 1.00 66.69 92 PRO A O 1
ATOM 707 N N . ARG A 1 93 ? 6.100 0.754 -5.257 1.00 72.31 93 ARG A N 1
ATOM 708 C CA . ARG A 1 93 ? 7.006 -0.291 -4.765 1.00 72.31 93 ARG A CA 1
ATOM 709 C C . ARG A 1 93 ? 8.055 0.328 -3.838 1.00 72.31 93 ARG A C 1
ATOM 711 O O . ARG A 1 93 ? 8.671 1.340 -4.168 1.00 72.31 93 ARG A O 1
ATOM 718 N N . TYR A 1 94 ? 8.268 -0.295 -2.679 1.00 77.12 94 TYR A N 1
ATOM 719 C CA . TYR A 1 94 ? 9.358 0.092 -1.792 1.00 77.12 94 TYR A CA 1
ATOM 720 C C . TYR A 1 94 ? 10.699 -0.187 -2.475 1.00 77.12 94 TYR A C 1
ATOM 722 O O . TYR A 1 94 ? 10.990 -1.328 -2.825 1.00 77.12 94 TYR A O 1
ATOM 730 N N . THR A 1 95 ? 11.521 0.848 -2.641 1.00 81.56 95 THR A N 1
ATOM 731 C CA . THR A 1 95 ? 12.896 0.701 -3.128 1.00 81.56 95 THR A CA 1
ATOM 732 C C . THR A 1 95 ? 13.855 0.642 -1.934 1.00 81.56 95 THR A C 1
ATOM 734 O O . THR A 1 95 ? 13.905 1.614 -1.158 1.00 81.56 95 THR A O 1
ATOM 737 N N . PRO A 1 96 ? 14.630 -0.449 -1.785 1.00 86.06 96 PRO A N 1
ATOM 738 C CA . PRO A 1 96 ? 15.650 -0.576 -0.749 1.00 86.06 96 PRO A CA 1
ATOM 739 C C . PRO A 1 96 ? 16.638 0.590 -0.773 1.00 86.06 96 PRO A C 1
ATOM 741 O O . PRO A 1 96 ? 16.924 1.141 -1.834 1.00 86.06 96 PRO A O 1
ATOM 744 N N . VAL A 1 97 ? 17.172 0.960 0.395 1.00 86.50 97 VAL A N 1
ATOM 745 C CA . VAL A 1 97 ? 18.074 2.118 0.557 1.00 86.50 97 VAL A CA 1
ATOM 746 C C . VAL A 1 97 ? 19.290 2.035 -0.370 1.00 86.50 97 VAL A C 1
ATOM 748 O O . VAL A 1 97 ? 19.632 3.034 -0.997 1.00 86.50 97 VAL A O 1
ATOM 751 N N . SER A 1 98 ? 19.864 0.840 -0.535 1.00 87.81 98 SER A N 1
ATOM 752 C CA . SER A 1 98 ? 21.006 0.573 -1.422 1.00 87.81 98 SER A CA 1
ATOM 753 C C . SER A 1 98 ? 20.764 0.972 -2.879 1.00 87.81 98 SER A C 1
ATOM 755 O O . SER A 1 98 ? 21.690 1.397 -3.553 1.00 87.81 98 SER A O 1
ATOM 757 N N . LYS A 1 99 ? 19.515 0.886 -3.347 1.00 87.69 99 LYS A N 1
ATOM 758 C CA . LYS A 1 99 ? 19.105 1.161 -4.731 1.00 87.69 99 LYS A CA 1
ATOM 759 C C . LYS A 1 99 ? 18.506 2.555 -4.925 1.00 87.69 99 LYS A C 1
ATOM 761 O O . LYS A 1 99 ? 18.031 2.890 -6.005 1.00 87.69 99 LYS A O 1
ATOM 766 N N . ARG A 1 100 ? 18.477 3.400 -3.885 1.00 90.38 100 ARG A N 1
ATOM 767 C CA . ARG A 1 100 ? 17.892 4.753 -3.985 1.00 90.38 100 ARG A CA 1
ATOM 768 C C . ARG A 1 100 ? 18.756 5.715 -4.792 1.00 90.38 100 ARG A C 1
ATOM 770 O O . ARG A 1 100 ? 18.191 6.594 -5.434 1.00 90.38 100 ARG A O 1
ATOM 777 N N . GLN A 1 101 ? 20.074 5.524 -4.770 1.00 90.06 101 GLN A N 1
ATOM 778 C CA . GLN A 1 101 ? 21.018 6.325 -5.554 1.00 90.06 101 GLN A CA 1
ATOM 779 C C . GLN A 1 101 ? 20.884 6.067 -7.060 1.00 90.06 101 GLN A C 1
ATOM 781 O O . GLN A 1 101 ? 21.166 6.960 -7.845 1.00 90.06 101 GLN A O 1
ATOM 786 N N . ASP A 1 102 ? 20.365 4.899 -7.450 1.00 93.56 102 ASP A N 1
ATOM 787 C CA . ASP A 1 102 ? 20.143 4.522 -8.852 1.00 93.56 102 ASP A CA 1
ATOM 788 C C . ASP A 1 102 ? 18.832 5.102 -9.425 1.00 93.56 102 ASP A C 1
ATOM 790 O O . ASP A 1 102 ? 18.603 5.090 -10.634 1.00 93.56 102 ASP A O 1
ATOM 794 N N . LYS A 1 103 ? 17.928 5.620 -8.577 1.00 93.06 103 LYS A N 1
ATOM 795 C CA . LYS A 1 103 ? 16.631 6.156 -9.030 1.00 93.06 103 LYS A CA 1
ATOM 796 C C . LYS A 1 103 ? 16.762 7.304 -10.030 1.00 93.06 103 LYS A C 1
ATOM 798 O O . LYS A 1 103 ? 16.002 7.291 -10.997 1.00 93.06 103 LYS A O 1
ATOM 803 N N . PRO A 1 104 ? 17.644 8.301 -9.826 1.00 95.50 104 PRO A N 1
ATOM 804 C CA . PRO A 1 104 ? 17.777 9.399 -10.769 1.00 95.50 104 PRO A CA 1
ATOM 805 C C . PRO A 1 104 ? 18.250 8.936 -12.152 1.00 95.50 104 PRO A C 1
ATOM 807 O O . PRO A 1 104 ? 17.704 9.407 -13.147 1.00 95.50 104 PRO A O 1
ATOM 810 N N . ASP A 1 105 ? 19.164 7.960 -12.211 1.00 95.94 105 ASP A N 1
ATOM 811 C CA . ASP A 1 105 ? 19.637 7.334 -13.457 1.00 95.94 105 ASP A CA 1
ATOM 812 C C . ASP A 1 105 ? 18.479 6.659 -14.215 1.00 95.94 105 ASP A C 1
ATOM 814 O O . ASP A 1 105 ? 18.295 6.889 -15.414 1.00 95.94 105 ASP A O 1
ATOM 818 N N . GLY A 1 106 ? 17.642 5.893 -13.502 1.00 95.69 106 GLY A N 1
ATOM 819 C CA . GLY A 1 106 ? 16.460 5.239 -14.074 1.00 95.69 106 GLY A CA 1
ATOM 820 C C . GLY A 1 106 ? 15.383 6.221 -14.547 1.00 95.69 106 GLY A C 1
ATOM 821 O O . GLY A 1 106 ? 14.789 6.035 -15.608 1.00 95.69 106 GLY A O 1
ATOM 822 N N . ILE A 1 107 ? 15.138 7.300 -13.795 1.00 95.75 107 ILE A N 1
ATOM 823 C CA . ILE A 1 107 ? 14.185 8.352 -14.192 1.00 95.75 107 ILE A CA 1
ATOM 824 C C . ILE A 1 107 ? 14.689 9.074 -15.445 1.00 95.75 107 ILE A C 1
ATOM 826 O O . ILE A 1 107 ? 13.914 9.286 -16.375 1.00 95.75 107 ILE A O 1
ATOM 830 N N . ALA A 1 108 ? 15.976 9.427 -15.491 1.00 96.69 108 ALA A N 1
ATOM 831 C CA . ALA A 1 108 ? 16.577 10.091 -16.642 1.00 96.69 108 ALA A CA 1
ATOM 832 C C . ALA A 1 108 ? 16.517 9.220 -17.904 1.00 96.69 108 ALA A C 1
ATOM 834 O O . ALA A 1 108 ? 16.289 9.739 -18.996 1.00 96.69 108 ALA A O 1
ATOM 835 N N . TRP A 1 109 ? 16.664 7.900 -17.762 1.00 96.94 109 TRP A N 1
ATOM 836 C CA . TRP A 1 109 ? 16.497 6.965 -18.872 1.00 96.94 109 TRP A CA 1
ATOM 837 C C . TRP A 1 109 ? 15.069 6.942 -19.410 1.00 96.94 109 TRP A C 1
ATOM 839 O O . TRP A 1 109 ? 14.898 7.082 -20.620 1.00 96.94 109 TRP A O 1
ATOM 849 N N . ILE A 1 110 ? 14.058 6.856 -18.537 1.00 95.88 110 ILE A N 1
ATOM 850 C CA . ILE A 1 110 ? 12.648 6.872 -18.960 1.00 95.88 110 ILE A CA 1
ATOM 851 C C . ILE A 1 110 ? 12.301 8.195 -19.642 1.00 95.88 110 ILE A C 1
ATOM 853 O O . ILE A 1 110 ? 11.723 8.186 -20.719 1.00 95.88 110 ILE A O 1
ATOM 857 N N . LEU A 1 111 ? 12.689 9.333 -19.059 1.00 94.75 111 LEU A N 1
ATOM 858 C CA . LEU A 1 111 ? 12.416 10.647 -19.650 1.00 94.75 111 LEU A CA 1
ATOM 859 C C . LEU A 1 111 ? 13.059 10.821 -21.034 1.00 94.75 111 LEU A C 1
ATOM 861 O O . LEU A 1 111 ? 12.549 11.592 -21.842 1.00 94.75 111 LEU A O 1
ATOM 865 N N . ARG A 1 112 ? 14.175 10.128 -21.297 1.00 94.75 112 ARG A N 1
ATOM 866 C CA . ARG A 1 112 ? 14.898 10.185 -22.571 1.00 94.75 112 ARG A CA 1
ATOM 867 C C . ARG A 1 112 ? 14.340 9.231 -23.629 1.00 94.75 112 ARG A C 1
ATOM 869 O O . ARG A 1 112 ? 14.268 9.630 -24.784 1.00 94.75 112 ARG A O 1
ATOM 876 N N . HIS A 1 113 ? 14.010 7.994 -23.259 1.00 94.12 113 HIS A N 1
ATOM 877 C CA . HIS A 1 113 ? 13.634 6.940 -24.215 1.00 94.12 113 HIS A CA 1
ATOM 878 C C . HIS A 1 113 ? 12.121 6.747 -24.336 1.00 94.12 113 HIS A C 1
ATOM 880 O O . HIS A 1 113 ? 11.658 6.306 -25.379 1.00 94.12 113 HIS A O 1
ATOM 886 N N . HIS A 1 114 ? 11.367 7.101 -23.294 1.00 93.44 114 HIS A N 1
ATOM 887 C CA . HIS A 1 114 ? 9.920 6.916 -23.218 1.00 93.44 114 HIS A CA 1
ATOM 888 C C . HIS A 1 114 ? 9.201 8.19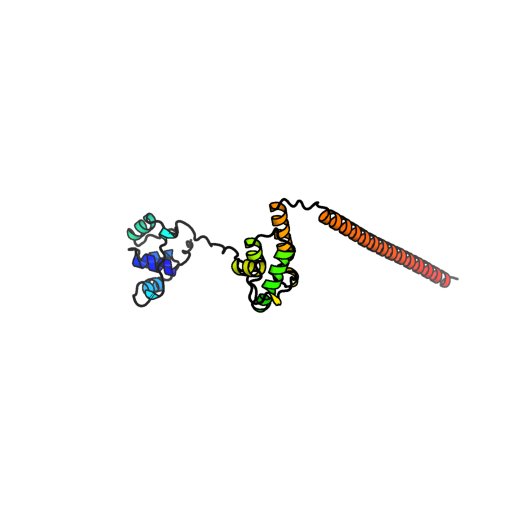1 -22.734 1.00 93.44 114 HIS A C 1
ATOM 890 O O . HIS A 1 114 ? 8.596 8.196 -21.649 1.00 93.44 114 HIS A O 1
ATOM 896 N N . PRO A 1 115 ? 9.267 9.303 -23.497 1.00 91.69 115 PRO A N 1
ATOM 897 C CA . PRO A 1 115 ? 8.599 10.559 -23.142 1.00 91.69 115 PRO A CA 1
ATOM 898 C C . PRO A 1 115 ? 7.064 10.442 -23.069 1.00 91.69 115 PRO A C 1
ATOM 900 O O . PRO A 1 115 ? 6.410 11.286 -22.457 1.00 91.69 115 PRO A O 1
ATOM 903 N N . GLU A 1 116 ? 6.475 9.395 -23.650 1.00 90.94 116 GLU A N 1
ATOM 904 C CA . GLU A 1 116 ? 5.047 9.075 -23.607 1.00 90.94 116 GLU A CA 1
ATOM 905 C C . GLU A 1 116 ? 4.550 8.641 -22.212 1.00 90.94 116 GLU A C 1
ATOM 907 O O . GLU A 1 116 ? 3.346 8.707 -21.910 1.00 90.94 116 GLU A O 1
ATOM 912 N N . ILE A 1 117 ? 5.460 8.200 -21.335 1.00 93.38 117 ILE A N 1
ATOM 913 C CA . ILE A 1 117 ? 5.141 7.747 -19.978 1.00 93.38 117 ILE A CA 1
ATOM 914 C C . ILE A 1 117 ? 4.903 8.953 -19.061 1.00 93.38 117 ILE A C 1
ATOM 916 O O . ILE A 1 117 ? 5.737 9.845 -18.932 1.00 93.38 117 ILE A O 1
ATOM 920 N N . SER A 1 118 ? 3.775 8.958 -18.340 1.00 92.94 118 SER A N 1
ATOM 921 C CA . SER A 1 118 ? 3.437 10.065 -17.436 1.00 92.94 118 SER A CA 1
ATOM 922 C C . SER A 1 118 ? 4.171 9.996 -16.093 1.00 92.94 118 SER A C 1
ATOM 924 O O . SER A 1 118 ? 4.479 8.918 -15.585 1.00 92.94 118 SER A O 1
ATOM 926 N N . ASP A 1 119 ? 4.346 11.142 -15.431 1.00 93.12 119 ASP A N 1
ATOM 927 C CA . ASP A 1 119 ? 5.017 11.245 -14.122 1.00 93.12 119 ASP A CA 1
ATOM 928 C C . ASP A 1 119 ? 4.365 10.362 -13.048 1.00 93.12 119 ASP A C 1
ATOM 930 O O . ASP A 1 119 ? 5.034 9.832 -12.160 1.00 93.12 119 ASP A O 1
ATOM 934 N N . ALA A 1 120 ? 3.047 10.163 -13.137 1.00 91.06 120 ALA A N 1
ATOM 935 C CA . ALA A 1 120 ? 2.320 9.253 -12.258 1.00 91.06 120 ALA A CA 1
ATOM 936 C C . ALA A 1 120 ? 2.727 7.785 -12.488 1.00 91.06 120 ALA A C 1
ATOM 938 O O . ALA A 1 120 ? 2.858 7.020 -11.529 1.00 91.06 120 ALA A O 1
ATOM 939 N N . GLN A 1 121 ? 2.953 7.394 -13.746 1.00 91.69 121 GLN A N 1
ATOM 940 C CA . GLN A 1 121 ? 3.428 6.059 -14.112 1.00 91.69 121 GLN A CA 1
ATOM 941 C C . GLN A 1 121 ? 4.889 5.861 -13.678 1.00 91.69 121 GLN A C 1
ATOM 943 O O . GLN A 1 121 ? 5.183 4.847 -13.046 1.00 91.69 121 GLN A O 1
ATOM 948 N N . ILE A 1 122 ? 5.766 6.851 -13.896 1.00 92.88 122 ILE A N 1
ATOM 949 C CA . ILE A 1 122 ? 7.170 6.828 -13.434 1.00 92.88 122 ILE A CA 1
ATOM 950 C C . ILE A 1 122 ? 7.237 6.698 -11.906 1.00 92.88 122 ILE A C 1
ATOM 952 O O . ILE A 1 122 ? 7.956 5.849 -11.374 1.00 92.88 122 ILE A O 1
ATOM 956 N N . GLY A 1 123 ? 6.438 7.494 -11.186 1.00 91.81 123 GLY A N 1
ATOM 957 C CA . GLY A 1 123 ? 6.362 7.460 -9.725 1.00 91.81 123 GLY A CA 1
ATOM 958 C C . GLY A 1 123 ? 5.967 6.085 -9.185 1.00 91.81 123 GLY A C 1
ATOM 959 O O . GLY A 1 123 ? 6.562 5.606 -8.219 1.00 91.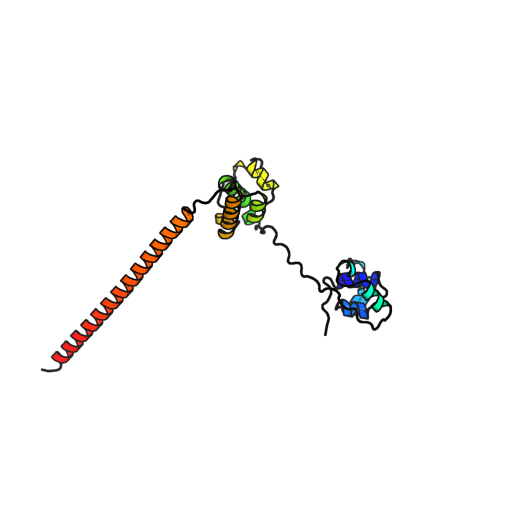81 123 GLY A O 1
ATOM 960 N N . LYS A 1 124 ? 5.012 5.415 -9.843 1.00 89.56 124 LYS A N 1
ATOM 961 C CA . LYS A 1 124 ? 4.568 4.062 -9.481 1.00 89.56 124 LYS A CA 1
ATOM 962 C C . LYS A 1 124 ? 5.597 2.983 -9.832 1.00 89.56 124 LYS A C 1
ATOM 964 O O . LYS A 1 124 ? 5.754 2.053 -9.044 1.00 89.56 124 LYS A O 1
ATOM 969 N N . LEU A 1 125 ? 6.269 3.110 -10.977 1.00 90.19 125 LEU A N 1
ATOM 970 C CA . LEU A 1 125 ? 7.232 2.130 -11.486 1.00 90.19 125 LEU A CA 1
ATOM 971 C C . LEU A 1 125 ? 8.523 2.106 -10.656 1.00 90.19 125 LEU A C 1
ATOM 973 O O . LEU A 1 125 ? 8.940 1.044 -10.206 1.00 90.19 125 LEU A O 1
ATOM 977 N N . ILE A 1 126 ? 9.120 3.278 -10.416 1.00 90.56 126 ILE A N 1
ATOM 978 C CA . ILE A 1 126 ? 10.412 3.414 -9.718 1.00 90.56 126 ILE A CA 1
ATOM 979 C C . ILE A 1 126 ? 10.236 3.579 -8.197 1.00 90.56 126 ILE A C 1
ATOM 981 O O . ILE A 1 126 ? 11.159 3.318 -7.422 1.00 90.56 126 ILE A O 1
ATOM 985 N N . GLY A 1 127 ? 9.060 4.020 -7.738 1.00 90.31 127 GLY A N 1
ATOM 986 C CA . GLY A 1 127 ? 8.826 4.349 -6.329 1.00 90.31 127 GLY A CA 1
ATOM 987 C C . GLY A 1 127 ? 9.431 5.701 -5.950 1.00 90.31 127 GLY A C 1
ATOM 988 O O . GLY A 1 127 ? 10.188 5.806 -4.983 1.00 90.31 127 GLY A O 1
ATOM 989 N N . THR A 1 128 ? 9.154 6.737 -6.739 1.00 90.75 128 THR A N 1
ATOM 990 C CA . THR A 1 128 ? 9.668 8.105 -6.547 1.00 90.75 128 THR A CA 1
ATOM 991 C C . THR A 1 128 ? 8.527 9.125 -6.476 1.00 90.75 128 THR A C 1
ATOM 993 O O . THR A 1 128 ? 7.369 8.793 -6.735 1.00 90.75 128 THR A O 1
ATOM 996 N N . THR A 1 129 ? 8.831 10.371 -6.117 1.00 91.75 129 THR A N 1
ATOM 997 C CA . THR A 1 129 ? 7.851 11.463 -6.080 1.00 91.75 129 THR A CA 1
ATOM 998 C C . THR A 1 129 ? 7.844 12.252 -7.389 1.00 91.75 129 THR A C 1
ATOM 1000 O O . THR A 1 129 ? 8.852 12.356 -8.089 1.00 91.75 129 THR A O 1
ATOM 1003 N N . ARG A 1 130 ? 6.702 12.885 -7.692 1.00 93.25 130 ARG A N 1
ATOM 1004 C CA . ARG A 1 130 ? 6.568 13.809 -8.834 1.00 93.25 130 ARG A CA 1
ATOM 1005 C C . ARG A 1 130 ? 7.567 14.968 -8.771 1.00 93.25 130 ARG A C 1
ATOM 1007 O O . ARG A 1 130 ? 8.082 15.377 -9.800 1.00 93.25 130 ARG A O 1
ATOM 1014 N N . THR A 1 131 ? 7.890 15.445 -7.567 1.00 94.44 131 THR A N 1
ATOM 1015 C CA . THR A 1 131 ? 8.882 16.509 -7.352 1.00 94.44 131 THR A CA 1
ATOM 1016 C C . THR A 1 131 ? 10.284 16.094 -7.788 1.00 94.44 131 THR A C 1
ATOM 1018 O O . THR A 1 131 ? 10.972 16.867 -8.444 1.00 94.44 131 THR A O 1
ATOM 1021 N N . THR A 1 132 ? 10.704 14.861 -7.486 1.00 93.19 132 THR A N 1
ATOM 1022 C CA . THR A 1 132 ? 12.002 14.343 -7.933 1.00 93.19 132 THR A CA 1
ATOM 1023 C C . THR A 1 132 ? 12.045 14.165 -9.448 1.00 93.19 132 THR A C 1
ATOM 1025 O O . THR A 1 132 ? 13.060 14.483 -10.057 1.00 93.19 132 THR A O 1
ATOM 1028 N N . ILE A 1 133 ? 10.951 13.703 -10.063 1.00 95.62 133 ILE A N 1
ATOM 1029 C CA . ILE A 1 133 ? 10.859 13.556 -11.525 1.00 95.62 133 ILE A CA 1
ATOM 1030 C C . ILE A 1 133 ? 10.989 14.922 -12.210 1.00 95.62 133 ILE A C 1
ATOM 1032 O O . ILE A 1 133 ? 11.802 15.062 -13.121 1.00 95.62 133 ILE A O 1
ATOM 1036 N N . ALA A 1 134 ? 10.253 15.930 -11.732 1.00 96.19 134 ALA A N 1
ATOM 1037 C CA . ALA A 1 134 ? 10.342 17.297 -12.241 1.00 96.19 134 ALA A CA 1
ATOM 1038 C C . ALA A 1 134 ? 11.763 17.865 -12.096 1.00 96.19 134 ALA A C 1
ATOM 1040 O O . ALA A 1 134 ? 12.327 18.345 -13.069 1.00 96.19 134 ALA A O 1
ATOM 1041 N N . ALA A 1 135 ? 12.404 17.694 -10.934 1.00 95.81 135 ALA A N 1
ATOM 1042 C CA . ALA A 1 135 ? 13.772 18.170 -10.724 1.00 95.81 135 ALA A CA 1
ATOM 1043 C C . ALA A 1 135 ? 14.798 17.544 -11.690 1.00 95.81 135 ALA A C 1
ATOM 1045 O O . ALA A 1 135 ? 15.780 18.183 -12.060 1.00 95.81 135 ALA A O 1
ATOM 1046 N N . ILE A 1 136 ? 14.593 16.292 -12.106 1.00 95.94 136 ILE A N 1
ATOM 1047 C CA . ILE A 1 136 ? 15.462 15.634 -13.092 1.00 95.94 136 ILE A CA 1
ATOM 1048 C C . ILE A 1 136 ? 15.159 16.146 -14.504 1.00 95.94 136 ILE A C 1
ATOM 1050 O O . ILE A 1 136 ? 16.096 16.439 -15.246 1.00 95.94 136 ILE A O 1
ATOM 1054 N N . ARG A 1 137 ? 13.877 16.313 -14.857 1.00 94.69 137 ARG A N 1
ATOM 1055 C CA . ARG A 1 137 ? 13.440 16.895 -16.139 1.00 94.69 137 ARG A CA 1
ATOM 1056 C C . ARG A 1 137 ? 13.987 18.311 -16.332 1.00 94.69 137 ARG A C 1
ATOM 1058 O O . ARG A 1 137 ? 14.580 18.601 -17.365 1.00 94.69 137 ARG A O 1
ATOM 1065 N N . ASP A 1 138 ? 13.859 19.141 -15.305 1.00 95.38 138 ASP A N 1
ATOM 1066 C CA . ASP A 1 138 ? 14.265 20.550 -15.311 1.00 95.38 138 ASP A CA 1
ATOM 1067 C C . ASP A 1 138 ? 15.760 20.732 -15.013 1.00 95.38 138 ASP A C 1
ATOM 1069 O O . ASP A 1 138 ? 16.246 21.854 -14.888 1.00 95.38 138 ASP A O 1
ATOM 1073 N N . ARG A 1 139 ? 16.506 19.626 -14.873 1.00 93.81 139 ARG A N 1
ATOM 1074 C CA . ARG A 1 139 ? 17.942 19.614 -14.562 1.00 93.81 139 ARG A CA 1
ATOM 1075 C C . ARG A 1 139 ? 18.315 20.378 -13.279 1.00 93.81 139 ARG A C 1
ATOM 1077 O O . ARG A 1 139 ? 19.448 20.827 -13.139 1.00 93.81 139 ARG A O 1
ATOM 1084 N N . SER A 1 140 ? 17.390 20.483 -12.328 1.00 95.31 140 SER A N 1
ATOM 1085 C CA . SER A 1 140 ? 17.547 21.168 -11.036 1.00 95.31 140 SER A CA 1
ATOM 1086 C C . SER A 1 140 ? 17.820 20.218 -9.863 1.00 95.31 140 SER A C 1
ATOM 1088 O O . SER A 1 140 ? 17.929 20.646 -8.714 1.00 95.31 140 SER A O 1
ATOM 1090 N N . HIS A 1 141 ? 17.947 18.913 -10.123 1.00 93.88 141 HIS A N 1
ATOM 1091 C CA . HIS A 1 141 ? 18.371 17.953 -9.110 1.00 93.88 141 HIS A CA 1
ATOM 1092 C C . HIS A 1 141 ? 19.797 18.264 -8.626 1.00 93.88 141 HIS A C 1
ATOM 1094 O O . HIS A 1 141 ? 20.694 18.489 -9.433 1.00 93.88 141 HIS A O 1
ATOM 1100 N N . TRP A 1 142 ? 20.032 18.214 -7.313 1.00 92.75 142 TRP A N 1
ATOM 1101 C CA . TRP A 1 142 ? 21.328 18.565 -6.713 1.00 92.75 142 TRP A CA 1
ATOM 1102 C C . TRP A 1 142 ? 22.518 17.781 -7.303 1.00 92.75 142 TRP A C 1
ATOM 1104 O O . TRP A 1 142 ? 23.618 18.313 -7.386 1.00 92.75 142 TRP A O 1
ATOM 1114 N N . ASN A 1 143 ? 22.293 16.537 -7.746 1.00 92.12 143 ASN A N 1
ATOM 1115 C CA . ASN A 1 143 ? 23.315 15.671 -8.340 1.00 92.12 143 ASN A CA 1
ATOM 1116 C C . ASN A 1 143 ? 23.245 15.580 -9.877 1.00 92.12 143 ASN A C 1
ATOM 1118 O O . ASN A 1 143 ? 23.722 14.607 -10.453 1.00 92.12 143 ASN A O 1
ATOM 1122 N N . ILE A 1 144 ? 22.619 16.542 -10.566 1.00 93.75 144 ILE A N 1
ATOM 1123 C CA . ILE A 1 144 ? 22.337 16.446 -12.011 1.00 93.75 144 ILE A CA 1
ATOM 1124 C C . ILE A 1 144 ? 23.577 16.197 -12.881 1.00 93.75 144 ILE A C 1
ATOM 1126 O O . ILE A 1 144 ? 23.471 15.552 -13.920 1.00 93.75 144 ILE A O 1
ATOM 1130 N N . ALA A 1 145 ? 24.749 16.673 -12.454 1.00 93.75 145 ALA A N 1
ATOM 1131 C CA . ALA A 1 145 ? 26.005 16.497 -13.179 1.00 93.75 145 ALA A CA 1
ATOM 1132 C C . ALA A 1 145 ? 26.465 15.030 -13.259 1.00 93.75 145 ALA A C 1
ATOM 1134 O O . ALA A 1 145 ? 27.129 14.660 -14.221 1.00 93.75 145 ALA A O 1
ATOM 1135 N N . ASN A 1 146 ? 26.093 14.200 -12.279 1.00 93.12 146 ASN A N 1
ATOM 1136 C CA . ASN A 1 146 ? 26.527 12.803 -12.188 1.00 93.12 146 ASN A CA 1
ATOM 1137 C C . ASN A 1 146 ? 25.438 11.800 -12.597 1.00 93.12 146 ASN A C 1
ATOM 1139 O O . ASN A 1 146 ? 25.675 10.596 -12.541 1.00 93.12 146 ASN A O 1
ATOM 1143 N N . ILE A 1 147 ? 24.247 12.272 -12.979 1.00 94.12 147 ILE A N 1
ATOM 1144 C CA . ILE A 1 147 ? 23.156 11.397 -13.420 1.00 94.12 147 ILE A CA 1
ATOM 1145 C C . ILE A 1 147 ? 23.473 10.880 -14.820 1.00 94.12 147 ILE A C 1
ATOM 1147 O O . ILE A 1 147 ? 23.606 11.668 -15.759 1.00 94.12 147 ILE A O 1
ATOM 1151 N N . ASN A 1 148 ? 23.520 9.557 -14.972 1.00 94.12 148 ASN A N 1
ATOM 1152 C CA . ASN A 1 148 ? 23.690 8.914 -16.267 1.00 94.12 148 ASN A CA 1
ATOM 1153 C C . ASN A 1 148 ? 22.453 8.066 -16.600 1.00 94.12 148 ASN A C 1
ATOM 1155 O O . ASN A 1 148 ? 22.140 7.147 -15.844 1.00 94.12 148 ASN A O 1
ATOM 1159 N N . PRO A 1 149 ? 21.751 8.322 -17.720 1.00 95.25 149 PRO A N 1
ATOM 1160 C CA . PRO A 1 149 ? 20.592 7.529 -18.113 1.00 95.25 149 PRO A CA 1
ATOM 1161 C C . PRO A 1 149 ? 20.933 6.035 -18.230 1.00 95.25 149 PRO A C 1
ATOM 1163 O O . PRO A 1 149 ? 21.659 5.630 -19.137 1.00 95.25 149 PRO A O 1
ATOM 1166 N N . LYS A 1 150 ? 20.384 5.211 -17.334 1.00 95.75 150 LYS A N 1
ATOM 1167 C CA . LYS A 1 150 ? 20.522 3.747 -17.340 1.00 95.75 150 LYS A CA 1
ATOM 1168 C C . LYS A 1 150 ? 19.160 3.081 -17.215 1.00 95.75 150 LYS A C 1
ATOM 1170 O O . LYS A 1 150 ? 18.290 3.576 -16.502 1.00 95.75 150 LYS A O 1
ATOM 1175 N N . ASP A 1 151 ? 19.004 1.941 -17.877 1.00 95.25 151 ASP A N 1
ATOM 1176 C CA . ASP A 1 151 ? 17.738 1.214 -17.917 1.00 95.25 151 ASP A CA 1
ATOM 1177 C C . ASP A 1 151 ? 17.287 0.797 -16.495 1.00 95.25 151 ASP A C 1
ATOM 1179 O O . ASP A 1 151 ? 18.023 0.087 -15.796 1.00 95.25 151 ASP A O 1
ATOM 1183 N N . PRO A 1 152 ? 16.081 1.199 -16.042 1.00 93.88 152 PRO A N 1
ATOM 1184 C CA . PRO A 1 152 ? 15.561 0.874 -14.715 1.00 93.88 152 PRO A CA 1
ATOM 1185 C C . PRO A 1 152 ? 15.398 -0.632 -14.447 1.00 93.88 152 PRO A C 1
ATOM 1187 O O . PRO A 1 152 ? 15.369 -1.025 -13.276 1.00 93.88 152 PRO A O 1
ATOM 1190 N N . VAL A 1 153 ? 15.303 -1.482 -15.473 1.00 94.62 153 VAL A N 1
ATOM 1191 C CA . VAL A 1 153 ? 15.291 -2.945 -15.323 1.00 94.62 153 VAL A CA 1
ATOM 1192 C C . VAL A 1 153 ? 16.681 -3.442 -14.938 1.00 94.62 153 VAL A C 1
ATOM 1194 O O . VAL A 1 153 ? 16.820 -4.156 -13.945 1.00 94.62 153 VAL A O 1
ATOM 1197 N N . THR A 1 154 ? 17.725 -2.984 -15.636 1.00 93.31 154 THR A N 1
ATOM 1198 C CA . THR A 1 154 ? 19.125 -3.348 -15.332 1.00 93.31 154 THR A CA 1
ATOM 1199 C C . THR A 1 154 ? 19.577 -2.864 -13.954 1.00 93.31 154 THR A C 1
ATOM 1201 O O . THR A 1 154 ? 20.334 -3.541 -13.259 1.00 93.31 154 THR A O 1
ATOM 1204 N N . LEU A 1 155 ? 19.049 -1.723 -13.503 1.00 91.56 155 LEU A N 1
ATOM 1205 C CA . LEU A 1 155 ? 19.288 -1.197 -12.158 1.00 91.56 155 LEU A CA 1
ATOM 1206 C C . LEU A 1 155 ? 18.558 -2.002 -11.065 1.00 91.56 155 LEU A C 1
ATOM 1208 O O . LEU A 1 155 ? 18.893 -1.887 -9.879 1.00 91.56 155 LEU A O 1
ATOM 1212 N N . GLY A 1 156 ? 17.586 -2.837 -11.446 1.00 91.19 156 GLY A N 1
ATOM 1213 C CA . GLY A 1 156 ? 16.743 -3.618 -10.541 1.00 91.19 156 GLY A CA 1
ATOM 1214 C C . GLY A 1 156 ? 15.641 -2.795 -9.867 1.00 91.19 156 GLY A C 1
ATOM 1215 O O . GLY A 1 156 ? 15.202 -3.138 -8.769 1.00 91.19 156 GLY A O 1
ATOM 1216 N N . LEU A 1 157 ? 15.215 -1.684 -10.479 1.00 91.00 157 LEU A N 1
ATOM 1217 C CA . LEU A 1 157 ? 14.157 -0.808 -9.956 1.00 91.00 157 LEU A CA 1
ATOM 1218 C C . LEU A 1 157 ? 12.757 -1.300 -10.347 1.00 91.00 157 LEU A C 1
ATOM 1220 O O . LEU A 1 157 ? 11.799 -1.121 -9.590 1.00 91.00 157 LEU A O 1
ATOM 1224 N N . CYS A 1 158 ? 12.637 -1.945 -11.506 1.00 91.50 158 CYS A N 1
ATOM 1225 C CA . CYS A 1 158 ? 11.402 -2.553 -11.989 1.00 91.50 158 CYS A CA 1
ATOM 1226 C C . CYS A 1 158 ? 11.677 -3.853 -12.751 1.00 91.50 158 CYS A C 1
ATOM 1228 O O . CYS A 1 158 ? 12.818 -4.143 -13.101 1.00 91.50 158 CYS A O 1
ATOM 1230 N N . SER A 1 159 ? 10.635 -4.653 -12.978 1.00 91.94 159 SER A N 1
ATOM 1231 C CA . SER A 1 159 ? 10.739 -5.830 -13.845 1.00 91.94 159 SER A CA 1
ATOM 1232 C C . SER A 1 159 ? 10.476 -5.466 -15.307 1.00 91.94 159 SER A C 1
ATOM 1234 O O . SER A 1 159 ? 9.690 -4.558 -15.577 1.00 91.94 159 SER A O 1
ATOM 1236 N N . GLN A 1 160 ? 11.058 -6.229 -16.239 1.00 92.06 160 GLN A N 1
ATOM 1237 C CA . GLN A 1 160 ? 10.846 -6.055 -17.684 1.00 92.06 160 GLN A CA 1
ATOM 1238 C C . GLN A 1 160 ? 9.353 -5.998 -18.036 1.00 92.06 160 GLN A C 1
ATOM 1240 O O . GLN A 1 160 ? 8.868 -5.032 -18.609 1.00 92.06 160 GLN A O 1
ATOM 1245 N N . ARG A 1 161 ? 8.588 -6.975 -17.530 1.00 91.88 161 ARG A N 1
ATOM 1246 C CA . ARG A 1 161 ? 7.135 -7.069 -17.738 1.00 91.88 161 ARG A CA 1
ATOM 1247 C C . ARG A 1 161 ? 6.382 -5.811 -17.310 1.00 91.88 161 ARG A C 1
ATOM 1249 O O . ARG A 1 161 ? 5.358 -5.476 -17.899 1.00 91.88 161 ARG A O 1
ATOM 1256 N N . GLU A 1 162 ? 6.825 -5.147 -16.244 1.00 90.88 162 GLU A N 1
ATOM 1257 C CA . GLU A 1 162 ? 6.183 -3.919 -15.781 1.00 90.88 162 GLU A CA 1
ATOM 1258 C C . GLU A 1 162 ? 6.503 -2.740 -16.682 1.00 90.88 162 GLU A C 1
ATOM 1260 O O . GLU A 1 162 ? 5.578 -1.994 -17.012 1.00 90.88 162 GLU A O 1
ATOM 1265 N N . LEU A 1 163 ? 7.768 -2.597 -17.088 1.00 92.94 163 LEU A N 1
ATOM 1266 C CA . LEU A 1 163 ? 8.194 -1.560 -18.019 1.00 92.94 163 LEU A CA 1
ATOM 1267 C C . LEU A 1 163 ? 7.428 -1.694 -19.339 1.00 92.94 163 LEU A C 1
ATOM 1269 O O . LEU A 1 163 ? 6.702 -0.767 -19.699 1.00 92.94 163 LEU A O 1
ATOM 1273 N N . ASP A 1 164 ? 7.448 -2.875 -19.958 1.00 91.81 164 ASP A N 1
ATOM 1274 C CA . ASP A 1 164 ? 6.752 -3.155 -21.221 1.00 91.81 164 ASP A CA 1
ATOM 1275 C C . ASP A 1 164 ? 5.249 -2.855 -21.112 1.00 91.81 164 ASP A C 1
ATOM 1277 O O . ASP A 1 164 ? 4.650 -2.220 -21.979 1.00 91.81 164 ASP A O 1
ATOM 1281 N N . SER A 1 165 ? 4.618 -3.243 -19.995 1.00 91.25 165 SER A N 1
ATOM 1282 C CA . SER A 1 165 ? 3.186 -2.998 -19.785 1.00 91.25 165 SER A CA 1
ATOM 1283 C C . SER A 1 165 ? 2.829 -1.513 -19.679 1.00 91.25 165 SER A C 1
ATOM 1285 O O . SER A 1 165 ? 1.702 -1.125 -19.999 1.00 91.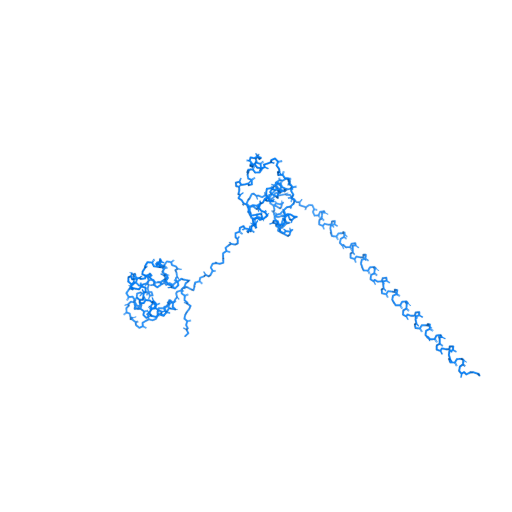25 165 SER A O 1
ATOM 1287 N N . ILE A 1 166 ? 3.747 -0.685 -19.175 1.00 90.94 166 ILE A N 1
ATOM 1288 C CA . ILE A 1 166 ? 3.554 0.759 -19.046 1.00 90.94 166 ILE A CA 1
ATOM 1289 C C . ILE A 1 166 ? 3.830 1.435 -20.382 1.00 90.94 166 ILE A C 1
ATOM 1291 O O . ILE A 1 166 ? 3.015 2.272 -20.770 1.00 90.94 166 ILE A O 1
ATOM 1295 N N . VAL A 1 167 ? 4.904 1.045 -21.072 1.00 91.38 167 VAL A N 1
ATOM 1296 C CA . VAL A 1 167 ? 5.266 1.531 -22.410 1.00 91.38 167 VAL A CA 1
ATOM 1297 C C . VAL A 1 167 ? 4.121 1.266 -23.383 1.00 91.38 167 VAL A C 1
ATOM 1299 O O . VAL A 1 167 ? 3.569 2.213 -23.929 1.00 91.38 167 VAL A O 1
ATOM 1302 N N . ALA A 1 168 ? 3.631 0.027 -23.485 1.00 87.88 168 ALA A N 1
ATOM 1303 C CA . ALA A 1 168 ? 2.530 -0.322 -24.389 1.00 87.88 168 ALA A CA 1
ATOM 1304 C C . ALA A 1 168 ? 1.244 0.478 -24.104 1.00 87.88 168 ALA A C 1
ATOM 1306 O O . ALA A 1 168 ? 0.556 0.946 -25.013 1.00 87.88 168 ALA A O 1
ATOM 1307 N N . LYS A 1 169 ? 0.909 0.687 -22.822 1.00 87.81 169 LYS A N 1
ATOM 1308 C CA . LYS A 1 169 ? -0.251 1.509 -22.431 1.00 87.81 169 LYS A CA 1
ATOM 1309 C C . LYS A 1 169 ? -0.046 2.991 -22.731 1.00 87.81 169 LYS A C 1
ATOM 1311 O O . LYS A 1 169 ? -1.016 3.683 -23.035 1.00 87.81 169 LYS A O 1
ATOM 1316 N N . ALA A 1 170 ? 1.176 3.488 -22.573 1.00 87.50 170 ALA A N 1
ATOM 1317 C CA . ALA A 1 170 ? 1.523 4.877 -22.823 1.00 87.50 170 ALA A CA 1
ATOM 1318 C C . ALA A 1 170 ? 1.558 5.178 -24.329 1.00 87.50 170 ALA A C 1
ATOM 1320 O O . ALA A 1 170 ? 0.923 6.145 -24.737 1.00 87.50 170 ALA A O 1
ATOM 1321 N N . ALA A 1 171 ? 2.161 4.304 -25.138 1.00 85.25 171 ALA A N 1
ATOM 1322 C CA . ALA A 1 171 ? 2.175 4.373 -26.599 1.00 85.25 171 ALA A CA 1
ATOM 1323 C C . ALA A 1 171 ? 0.752 4.371 -27.176 1.00 85.25 171 ALA A C 1
ATOM 1325 O O . ALA A 1 171 ? 0.365 5.308 -27.875 1.00 85.25 171 ALA A O 1
ATOM 1326 N N . LYS A 1 172 ? -0.094 3.422 -26.741 1.00 83.50 172 LYS A N 1
ATOM 1327 C CA . LYS A 1 172 ? -1.513 3.370 -27.136 1.00 83.50 172 LYS A CA 1
ATOM 1328 C C . LYS A 1 172 ? -2.272 4.654 -26.791 1.00 83.50 172 LYS A C 1
ATOM 1330 O O . LYS A 1 172 ? -3.130 5.090 -27.550 1.00 83.50 172 LYS A O 1
ATOM 1335 N N . ARG A 1 173 ? -1.987 5.261 -25.633 1.00 80.88 173 ARG A N 1
ATOM 1336 C CA . ARG A 1 173 ? -2.602 6.535 -25.221 1.00 80.88 173 ARG A CA 1
ATOM 1337 C C . ARG A 1 173 ? -2.071 7.718 -26.034 1.00 80.88 173 ARG A C 1
ATOM 1339 O O . ARG A 1 173 ? -2.816 8.663 -26.259 1.00 80.88 173 ARG A O 1
ATOM 1346 N N . ALA A 1 174 ? -0.804 7.678 -26.429 1.00 77.56 174 ALA A N 1
ATOM 1347 C CA . ALA A 1 174 ? -0.154 8.708 -27.228 1.00 77.56 174 ALA A CA 1
ATOM 1348 C C . ALA A 1 174 ? -0.521 8.640 -28.723 1.00 77.56 174 ALA A C 1
ATOM 1350 O O . ALA A 1 174 ? -0.107 9.516 -29.473 1.00 77.56 174 ALA A O 1
ATOM 1351 N N . GLY A 1 175 ? -1.296 7.634 -29.154 1.00 73.50 175 GLY A N 1
ATOM 1352 C CA . GLY A 1 175 ? -1.633 7.433 -30.567 1.00 73.50 175 GLY A CA 1
ATOM 1353 C C . GLY A 1 175 ? -0.443 6.969 -31.409 1.00 73.50 175 GLY A C 1
ATOM 1354 O O . GLY A 1 175 ? -0.497 7.048 -32.630 1.00 73.50 175 GLY A O 1
ATOM 1355 N N . ILE A 1 176 ? 0.624 6.503 -30.755 1.00 66.12 176 ILE A N 1
ATOM 1356 C CA . ILE A 1 176 ? 1.742 5.827 -31.401 1.00 66.12 176 ILE A CA 1
ATOM 1357 C C . ILE A 1 176 ? 1.249 4.398 -31.628 1.00 66.12 176 ILE A C 1
ATOM 1359 O O . ILE A 1 176 ? 1.213 3.593 -30.693 1.00 66.12 176 ILE A O 1
ATOM 1363 N N . GLU A 1 177 ? 0.747 4.122 -32.831 1.00 56.47 177 GLU A N 1
ATOM 1364 C CA . GLU A 1 177 ? 0.574 2.745 -33.278 1.00 56.47 177 GLU A CA 1
ATOM 1365 C C . GLU A 1 177 ? 1.974 2.149 -33.391 1.00 56.47 177 GLU A C 1
ATOM 1367 O O . GLU A 1 177 ? 2.778 2.599 -34.197 1.00 56.47 177 GLU A O 1
ATOM 1372 N N . ASP A 1 178 ? 2.273 1.183 -32.523 1.00 53.75 178 ASP A N 1
ATOM 1373 C CA . ASP A 1 178 ? 3.328 0.219 -32.797 1.00 53.75 178 ASP A CA 1
ATOM 1374 C C . ASP A 1 178 ? 2.934 -0.458 -34.109 1.00 53.75 178 ASP A C 1
ATOM 1376 O O . ASP A 1 178 ? 1.885 -1.103 -34.181 1.00 53.75 178 ASP A O 1
ATOM 1380 N N . ASP A 1 179 ? 3.738 -0.283 -35.152 1.00 51.03 179 ASP A N 1
ATOM 1381 C CA . ASP A 1 179 ? 3.545 -0.806 -36.506 1.00 51.03 179 ASP A CA 1
ATOM 1382 C C . ASP A 1 179 ? 3.407 -2.343 -36.522 1.00 51.03 179 ASP A C 1
ATOM 1384 O O . ASP A 1 179 ? 3.306 -2.959 -37.584 1.00 51.03 179 ASP A O 1
ATOM 1388 N N . GLY A 1 180 ? 3.526 -2.992 -35.359 1.00 52.94 180 GLY A N 1
ATOM 1389 C CA . GLY A 1 180 ? 3.611 -4.427 -35.171 1.00 52.94 180 GLY A CA 1
ATOM 1390 C C . GLY A 1 180 ? 4.891 -5.011 -35.755 1.00 52.94 180 GLY A C 1
ATOM 1391 O O . GLY A 1 180 ? 5.120 -6.200 -35.599 1.00 52.94 180 GLY A O 1
ATOM 1392 N N . GLN A 1 181 ? 5.736 -4.215 -36.414 1.00 52.78 181 GLN A N 1
ATOM 1393 C CA . GLN A 1 181 ? 6.910 -4.688 -37.143 1.00 52.78 181 GLN A CA 1
ATOM 1394 C C . GLN A 1 181 ? 7.945 -5.322 -36.219 1.00 52.78 181 GLN A C 1
ATOM 1396 O O . GLN A 1 181 ? 8.554 -6.316 -36.604 1.00 52.78 181 GLN A O 1
ATOM 1401 N N . ASP A 1 182 ? 8.099 -4.816 -34.996 1.00 54.50 182 ASP A N 1
ATOM 1402 C CA . ASP A 1 182 ? 9.002 -5.414 -34.010 1.00 54.50 182 ASP A CA 1
ATOM 1403 C C . ASP A 1 182 ? 8.421 -6.707 -33.420 1.00 54.50 182 ASP A C 1
ATOM 1405 O O . ASP A 1 182 ? 9.147 -7.680 -33.231 1.00 54.50 182 ASP A O 1
ATOM 1409 N N . ALA A 1 183 ? 7.101 -6.777 -33.217 1.00 56.94 183 ALA A N 1
ATOM 1410 C CA . ALA A 1 183 ? 6.422 -8.009 -32.812 1.00 56.94 183 ALA A CA 1
ATOM 1411 C C . ALA A 1 183 ? 6.414 -9.074 -33.927 1.00 56.94 183 ALA A C 1
ATOM 1413 O O . ALA A 1 183 ? 6.519 -10.265 -33.635 1.00 56.94 183 ALA A O 1
ATOM 1414 N N . ILE A 1 184 ? 6.319 -8.652 -35.191 1.00 60.47 184 ILE A N 1
ATOM 1415 C CA . ILE A 1 184 ? 6.391 -9.503 -36.385 1.00 60.47 184 ILE A CA 1
ATOM 1416 C C . ILE A 1 184 ? 7.820 -10.025 -36.569 1.00 60.47 184 ILE A C 1
ATOM 1418 O O . ILE A 1 184 ? 7.988 -11.230 -36.708 1.00 60.47 184 ILE A O 1
ATOM 1422 N N . ARG A 1 185 ? 8.847 -9.164 -36.484 1.00 63.00 185 ARG A N 1
ATOM 1423 C CA . ARG A 1 185 ? 10.262 -9.582 -36.535 1.00 63.00 185 ARG A CA 1
ATOM 1424 C C . ARG A 1 185 ? 10.617 -10.552 -35.417 1.00 63.00 185 ARG A C 1
ATOM 1426 O O . ARG A 1 185 ? 11.208 -11.588 -35.679 1.00 63.00 185 ARG A O 1
ATOM 1433 N N . LEU A 1 186 ? 10.208 -10.258 -34.181 1.00 66.06 186 LEU A N 1
ATOM 1434 C CA . LEU A 1 186 ? 10.461 -11.150 -33.049 1.00 66.06 186 LEU A CA 1
ATOM 1435 C C . LEU A 1 186 ? 9.709 -12.486 -33.187 1.00 66.06 186 LEU A C 1
ATOM 1437 O O . LEU A 1 186 ? 10.154 -13.502 -32.656 1.00 66.06 186 LEU A O 1
ATOM 1441 N N . GLY A 1 187 ? 8.562 -12.487 -33.873 1.00 72.25 187 GLY A N 1
ATOM 1442 C CA . GLY A 1 187 ? 7.845 -13.699 -34.263 1.00 72.25 187 GLY A CA 1
ATOM 1443 C C . GLY A 1 187 ? 8.634 -14.535 -35.270 1.00 72.25 187 GLY A C 1
ATOM 1444 O O . GLY A 1 187 ? 8.835 -15.721 -35.027 1.00 72.25 187 GLY A O 1
ATOM 1445 N N . ASP A 1 188 ? 9.136 -13.897 -36.325 1.00 72.94 188 ASP A N 1
ATOM 1446 C CA . ASP A 1 188 ? 9.922 -14.518 -37.401 1.00 72.94 188 ASP A CA 1
ATOM 1447 C C . ASP A 1 188 ? 11.240 -15.118 -36.873 1.00 72.94 188 ASP A C 1
ATOM 1449 O O . ASP A 1 188 ? 11.511 -16.307 -37.042 1.00 72.94 188 ASP A O 1
ATOM 1453 N N . ASP A 1 189 ? 11.996 -14.351 -36.078 1.00 74.12 189 ASP A N 1
ATOM 1454 C CA . ASP A 1 189 ? 13.240 -14.811 -35.440 1.00 74.12 189 ASP A CA 1
ATOM 1455 C C . ASP A 1 189 ? 13.000 -16.009 -34.503 1.00 74.12 189 ASP A C 1
ATOM 1457 O O . ASP A 1 189 ? 13.821 -16.925 -34.384 1.00 74.12 189 ASP A O 1
ATOM 1461 N N . ARG A 1 190 ? 11.854 -16.020 -33.813 1.00 76.56 190 ARG A N 1
ATOM 1462 C CA . ARG A 1 190 ? 11.466 -17.111 -32.914 1.00 76.56 190 ARG A CA 1
ATOM 1463 C C . ARG A 1 190 ? 11.072 -18.368 -33.681 1.00 76.56 190 ARG A C 1
ATOM 1465 O O . ARG A 1 190 ? 11.378 -19.466 -33.216 1.00 76.56 190 ARG A O 1
ATOM 1472 N N . GLU A 1 191 ? 10.367 -18.224 -34.796 1.00 82.44 191 GLU A N 1
ATOM 1473 C CA . GLU A 1 191 ? 9.971 -19.342 -35.652 1.00 82.44 191 GLU A CA 1
ATOM 1474 C C . GLU A 1 191 ? 11.194 -19.990 -36.305 1.00 82.44 191 GLU A C 1
ATOM 1476 O O . GLU A 1 191 ? 11.332 -21.213 -36.221 1.00 82.44 191 GLU A O 1
ATOM 1481 N N . ALA A 1 192 ? 12.138 -19.185 -36.801 1.00 86.88 192 ALA A N 1
ATOM 1482 C CA . ALA A 1 192 ? 13.413 -19.659 -37.337 1.00 86.88 192 ALA A CA 1
ATOM 1483 C C . ALA A 1 192 ? 14.214 -20.472 -36.303 1.00 86.88 192 ALA A C 1
ATOM 1485 O O . ALA A 1 192 ? 14.678 -21.574 -36.596 1.00 86.88 192 ALA A O 1
ATOM 1486 N N . LEU A 1 193 ? 14.307 -19.986 -35.059 1.00 83.56 193 LEU A N 1
ATOM 1487 C CA . LEU A 1 193 ? 15.011 -20.696 -33.985 1.00 83.56 193 LEU A CA 1
ATOM 1488 C C . LEU A 1 193 ? 14.331 -22.027 -33.615 1.00 83.56 193 LEU A C 1
ATOM 1490 O O . LEU A 1 193 ? 14.994 -23.015 -33.299 1.00 83.56 193 LEU A O 1
ATOM 1494 N N . ILE A 1 194 ? 12.995 -22.075 -33.630 1.00 88.50 194 ILE A N 1
ATOM 1495 C CA . ILE A 1 194 ? 12.245 -23.311 -33.361 1.00 88.50 194 ILE A CA 1
ATOM 1496 C C . ILE A 1 194 ? 12.477 -24.338 -34.472 1.00 88.50 194 ILE A C 1
ATOM 1498 O O . ILE A 1 194 ? 12.581 -25.532 -34.180 1.00 88.50 194 ILE A O 1
ATOM 1502 N N . GLU A 1 195 ? 12.538 -23.898 -35.727 1.00 91.62 195 GLU A N 1
ATOM 1503 C CA . GLU A 1 195 ? 12.818 -24.766 -36.869 1.00 91.62 195 GLU A CA 1
ATOM 1504 C C . GLU A 1 195 ? 14.246 -25.320 -36.824 1.00 91.62 195 GLU A C 1
ATOM 1506 O O . GLU A 1 195 ? 14.428 -26.530 -36.971 1.00 91.62 195 GLU A O 1
ATOM 1511 N N . GLU A 1 196 ? 15.233 -24.484 -36.498 1.00 90.88 196 GLU A N 1
ATOM 1512 C CA . GLU A 1 196 ? 16.626 -24.902 -36.304 1.00 90.88 196 GLU A CA 1
ATOM 1513 C C . GLU A 1 196 ? 16.748 -25.992 -35.225 1.00 90.88 196 GLU A C 1
ATOM 1515 O O . GLU A 1 196 ? 17.296 -27.068 -35.475 1.00 90.88 196 GLU A O 1
ATOM 1520 N N . LEU A 1 197 ? 16.137 -25.782 -34.052 1.00 90.69 197 LEU A N 1
ATOM 1521 C CA . LEU A 1 197 ? 16.158 -26.757 -32.953 1.00 90.69 197 LEU A CA 1
ATOM 1522 C C . LEU A 1 197 ? 15.438 -28.072 -33.294 1.00 90.69 197 LEU A C 1
ATOM 1524 O O . LEU A 1 197 ? 15.805 -29.141 -32.792 1.00 90.69 197 LEU A O 1
ATOM 1528 N N . ARG A 1 198 ? 14.390 -28.023 -34.126 1.00 91.19 198 ARG A N 1
ATOM 1529 C CA . ARG A 1 198 ? 13.707 -29.230 -34.620 1.00 91.19 198 ARG A CA 1
ATOM 1530 C C . ARG A 1 198 ? 14.589 -29.996 -35.597 1.00 91.19 198 ARG A C 1
ATOM 1532 O O . ARG A 1 198 ? 14.726 -31.207 -35.441 1.00 91.19 198 ARG A O 1
ATOM 1539 N N . ALA A 1 199 ? 15.230 -29.299 -36.533 1.00 92.31 199 ALA A N 1
ATOM 1540 C CA . ALA A 1 199 ? 16.154 -29.905 -37.484 1.00 92.31 199 ALA A CA 1
ATOM 1541 C C . ALA A 1 199 ? 17.338 -30.580 -36.774 1.00 92.31 199 ALA A C 1
ATOM 1543 O O . ALA A 1 199 ? 17.712 -31.699 -37.131 1.00 92.31 199 ALA A O 1
ATOM 1544 N N . GLU A 1 200 ? 17.877 -29.954 -35.724 1.00 90.25 200 GLU A N 1
ATOM 1545 C CA . GLU A 1 200 ? 18.947 -30.525 -34.903 1.00 90.25 200 GLU A CA 1
ATOM 1546 C C . G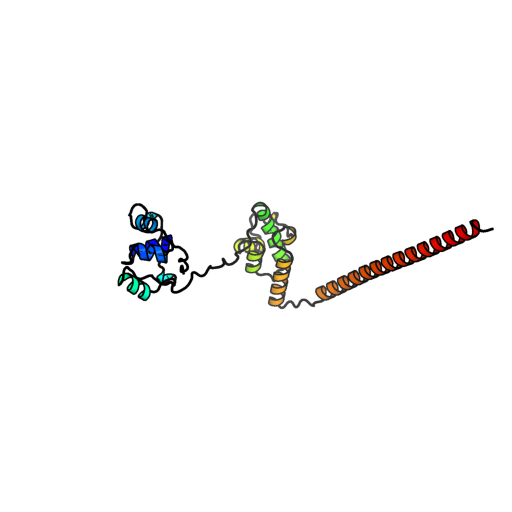LU A 1 200 ? 18.490 -31.795 -34.163 1.00 90.25 200 GLU A C 1
ATOM 1548 O O . GLU A 1 200 ? 19.187 -32.818 -34.174 1.00 90.25 200 GLU A O 1
ATOM 1553 N N . ARG A 1 201 ? 17.279 -31.793 -33.583 1.00 90.19 201 ARG A N 1
ATOM 1554 C CA . ARG A 1 201 ? 16.693 -32.998 -32.969 1.00 90.19 201 ARG A CA 1
ATOM 1555 C C . ARG A 1 201 ? 16.486 -34.118 -33.978 1.00 90.19 201 ARG A C 1
ATOM 1557 O O . ARG A 1 201 ? 16.840 -35.257 -33.682 1.00 90.19 201 ARG A O 1
ATOM 1564 N N . ASP A 1 202 ? 15.930 -33.818 -35.144 1.00 91.50 202 ASP A N 1
ATOM 1565 C CA . ASP A 1 202 ? 15.639 -34.824 -36.165 1.00 91.50 202 ASP A CA 1
ATOM 1566 C C . ASP A 1 202 ? 16.924 -35.391 -36.779 1.00 91.50 202 ASP A C 1
ATOM 1568 O O . ASP A 1 202 ? 16.994 -36.582 -37.086 1.00 91.50 202 ASP A O 1
ATOM 1572 N N . ALA A 1 203 ? 17.972 -34.576 -36.925 1.00 90.94 203 ALA A N 1
ATOM 1573 C CA . ALA A 1 203 ? 19.301 -35.044 -37.310 1.00 90.94 203 ALA A CA 1
ATOM 1574 C C . ALA A 1 203 ? 19.902 -35.970 -36.243 1.00 90.94 203 ALA A C 1
ATOM 1576 O O . ALA A 1 203 ? 20.394 -37.045 -36.576 1.00 90.94 203 ALA A O 1
ATOM 1577 N N . THR A 1 204 ? 19.789 -35.603 -34.965 1.00 91.12 204 THR A N 1
ATOM 1578 C CA . THR A 1 204 ? 20.287 -36.417 -33.846 1.00 91.12 204 THR A CA 1
ATOM 1579 C C . THR A 1 204 ? 19.562 -37.761 -33.757 1.00 91.12 204 THR A C 1
ATOM 1581 O O . THR A 1 204 ? 20.195 -38.796 -33.567 1.00 91.12 204 THR A O 1
ATOM 1584 N N . VAL A 1 205 ? 18.236 -37.772 -33.928 1.00 92.50 205 VAL A N 1
ATOM 1585 C CA . VAL A 1 205 ? 17.429 -39.004 -33.918 1.00 92.50 205 VAL A CA 1
ATOM 1586 C C . VAL A 1 205 ? 17.778 -39.902 -35.103 1.00 92.50 205 VAL A C 1
ATOM 1588 O O . VAL A 1 205 ? 17.914 -41.110 -34.918 1.00 92.50 205 VAL A O 1
ATOM 1591 N N . ARG A 1 206 ? 17.963 -39.335 -36.302 1.00 88.56 206 ARG A N 1
ATOM 1592 C CA . ARG A 1 206 ? 18.393 -40.101 -37.482 1.00 88.56 206 ARG A CA 1
ATOM 1593 C C . ARG A 1 206 ? 19.781 -40.700 -37.294 1.00 88.56 206 ARG A C 1
ATOM 1595 O O . ARG A 1 206 ? 19.921 -41.904 -37.459 1.00 88.56 206 ARG A O 1
ATOM 1602 N N . ALA A 1 207 ? 20.750 -39.904 -36.845 1.00 89.19 207 ALA A N 1
ATOM 1603 C CA . ALA A 1 207 ? 22.103 -40.379 -36.567 1.00 89.19 207 ALA A CA 1
ATOM 1604 C C . ALA A 1 207 ? 22.121 -41.486 -35.497 1.00 89.19 207 ALA A C 1
ATOM 1606 O O . ALA A 1 207 ? 22.827 -42.480 -35.641 1.00 89.19 207 ALA A O 1
ATOM 1607 N N . ALA A 1 208 ? 21.307 -41.358 -34.443 1.00 87.50 208 ALA A N 1
ATOM 1608 C CA . ALA A 1 208 ? 21.167 -42.400 -33.428 1.00 87.50 208 ALA A CA 1
ATOM 1609 C C . ALA A 1 208 ? 20.527 -43.685 -33.987 1.00 87.50 208 ALA A C 1
ATOM 1611 O O . ALA A 1 208 ? 20.940 -44.784 -33.619 1.00 87.50 208 ALA A O 1
ATOM 1612 N N . GLY A 1 209 ? 19.536 -43.559 -34.875 1.00 88.88 209 GLY A N 1
ATOM 1613 C CA . GLY A 1 209 ? 18.902 -44.693 -35.549 1.00 88.88 209 GLY A CA 1
ATOM 1614 C C . GLY A 1 209 ? 19.843 -45.417 -36.513 1.00 88.88 209 GLY A C 1
ATOM 1615 O O . GLY A 1 209 ? 19.914 -46.642 -36.485 1.00 88.88 209 GLY A O 1
ATOM 1616 N N . GLU A 1 210 ? 20.600 -44.671 -37.318 1.00 87.81 210 GLU A N 1
ATOM 1617 C CA . GLU A 1 210 ? 21.616 -45.206 -38.234 1.00 87.81 210 GLU A CA 1
ATOM 1618 C C . GLU A 1 210 ? 22.725 -45.927 -37.457 1.00 87.81 210 GLU A C 1
ATOM 1620 O O . GLU A 1 210 ? 23.020 -47.084 -37.747 1.00 87.81 210 GLU A O 1
ATOM 1625 N N . ALA A 1 211 ? 23.244 -45.318 -36.387 1.00 85.88 211 ALA A N 1
ATOM 1626 C CA . ALA A 1 211 ? 24.237 -45.951 -35.520 1.00 85.88 211 ALA A CA 1
ATOM 1627 C C . ALA A 1 211 ? 23.716 -47.243 -34.861 1.00 85.88 211 ALA A C 1
ATOM 1629 O O . ALA A 1 211 ? 24.462 -48.212 -34.721 1.00 85.88 211 ALA A O 1
ATOM 1630 N N . ALA A 1 212 ? 22.437 -47.289 -34.470 1.00 84.56 212 ALA A N 1
ATOM 1631 C CA . ALA A 1 212 ? 21.821 -48.499 -33.929 1.00 84.56 212 ALA A CA 1
ATOM 1632 C C . ALA A 1 212 ? 21.695 -49.610 -34.988 1.00 84.56 212 ALA A C 1
ATOM 1634 O O . ALA A 1 212 ? 21.997 -50.765 -34.692 1.00 84.56 212 ALA A O 1
ATOM 1635 N N . GLN A 1 213 ? 21.309 -49.264 -36.222 1.00 84.06 213 GLN A N 1
ATOM 1636 C CA . GLN A 1 213 ? 21.227 -50.214 -37.337 1.00 84.06 213 GLN A CA 1
ATOM 1637 C C . GLN A 1 213 ? 22.605 -50.752 -37.738 1.00 84.06 213 GLN A C 1
ATOM 1639 O O . GLN A 1 213 ? 22.753 -51.950 -37.974 1.00 84.06 213 GLN A O 1
ATOM 1644 N N . GLU A 1 214 ? 23.627 -49.896 -37.777 1.00 85.00 214 GLU A N 1
ATOM 1645 C CA . GLU A 1 214 ? 25.008 -50.307 -38.044 1.00 85.00 214 GLU A CA 1
ATOM 1646 C C . GLU A 1 214 ? 25.547 -51.233 -36.949 1.00 85.00 214 GLU A C 1
ATOM 1648 O O . GLU A 1 214 ? 26.177 -52.247 -37.256 1.00 85.00 214 GLU A O 1
ATOM 1653 N N . ALA A 1 215 ? 25.256 -50.936 -35.678 1.00 84.56 215 ALA A N 1
ATOM 1654 C CA . ALA A 1 215 ? 25.634 -51.789 -34.555 1.00 84.56 215 ALA A CA 1
ATOM 1655 C C . ALA A 1 215 ? 24.942 -53.163 -34.612 1.00 84.56 215 ALA A C 1
ATOM 1657 O O . ALA A 1 215 ? 25.589 -54.187 -34.385 1.00 84.56 215 ALA A O 1
ATOM 1658 N N . GLU A 1 216 ? 23.653 -53.209 -34.958 1.00 84.31 216 GLU A N 1
ATOM 1659 C CA . GLU A 1 216 ? 22.904 -54.459 -35.128 1.00 84.31 216 GLU A CA 1
ATOM 1660 C C . GLU A 1 216 ? 23.434 -55.284 -36.313 1.00 84.31 216 GLU A C 1
ATOM 1662 O O . GLU A 1 216 ? 23.653 -56.491 -36.186 1.00 84.31 216 GLU A O 1
ATOM 1667 N N . ALA A 1 217 ? 23.732 -54.637 -37.444 1.00 84.75 217 ALA A N 1
ATOM 1668 C CA . ALA A 1 217 ? 24.324 -55.288 -38.611 1.00 84.75 217 ALA A CA 1
ATOM 1669 C C . ALA A 1 217 ? 25.731 -55.838 -38.319 1.00 84.75 217 ALA A C 1
ATOM 1671 O O . ALA A 1 217 ? 26.062 -56.954 -38.731 1.00 84.75 217 ALA A O 1
ATOM 1672 N N . ALA A 1 218 ? 26.554 -55.088 -37.580 1.00 86.25 218 ALA A N 1
ATOM 1673 C CA . ALA A 1 218 ? 27.877 -55.531 -37.151 1.00 86.25 218 ALA A CA 1
ATOM 1674 C C . ALA A 1 218 ? 27.790 -56.749 -36.218 1.00 86.25 218 ALA A C 1
ATOM 1676 O O . ALA A 1 218 ? 28.489 -57.738 -36.447 1.00 86.25 218 ALA A O 1
ATOM 1677 N N . ALA A 1 219 ? 26.884 -56.718 -35.236 1.00 86.44 219 ALA A N 1
ATOM 1678 C CA . ALA A 1 219 ? 26.643 -57.835 -34.326 1.00 86.44 219 ALA A CA 1
ATOM 1679 C C . ALA A 1 219 ? 26.142 -59.087 -35.067 1.00 86.44 219 ALA A C 1
ATOM 1681 O O . ALA A 1 219 ? 26.591 -60.199 -34.782 1.00 86.44 219 ALA A O 1
ATOM 1682 N N . TRP A 1 220 ? 25.264 -58.924 -36.063 1.00 86.25 220 TRP A N 1
ATOM 1683 C CA . TRP A 1 220 ? 24.801 -60.032 -36.903 1.00 86.25 220 TRP A CA 1
ATOM 1684 C C . TRP A 1 220 ? 25.940 -60.654 -37.724 1.00 86.25 220 TRP A C 1
ATOM 1686 O O . TRP A 1 220 ? 26.065 -61.879 -37.783 1.00 86.25 220 TRP A O 1
ATOM 1696 N N . LEU A 1 221 ? 26.808 -59.830 -38.324 1.00 84.50 221 LEU A N 1
ATOM 1697 C CA . LEU A 1 221 ? 27.973 -60.306 -39.079 1.00 84.50 221 LEU A CA 1
ATOM 1698 C C . LEU A 1 221 ? 28.993 -61.022 -38.188 1.00 84.50 221 LEU A C 1
ATOM 1700 O O . LEU A 1 221 ? 29.596 -62.004 -38.623 1.00 84.50 221 LEU A O 1
ATOM 1704 N N . GLU A 1 222 ? 29.200 -60.541 -36.964 1.00 82.94 222 GLU A N 1
ATOM 1705 C CA . GLU A 1 222 ? 30.083 -61.174 -35.985 1.00 82.94 222 GLU A CA 1
ATOM 1706 C C . GLU A 1 222 ? 29.524 -62.522 -35.516 1.00 82.94 222 GLU A C 1
ATOM 1708 O O . GLU A 1 222 ? 30.241 -63.521 -35.547 1.00 82.94 222 GLU A O 1
ATOM 1713 N N . ALA A 1 223 ? 28.227 -62.588 -35.198 1.00 81.62 223 ALA A N 1
ATOM 1714 C CA . ALA A 1 223 ? 27.548 -63.836 -34.857 1.00 81.62 223 ALA A CA 1
ATOM 1715 C C . ALA A 1 223 ? 27.605 -64.854 -36.007 1.00 81.62 223 ALA A C 1
ATOM 1717 O O . ALA A 1 223 ? 27.857 -66.038 -35.776 1.00 81.62 223 ALA A O 1
ATOM 1718 N N . LYS A 1 224 ? 27.435 -64.397 -37.254 1.00 82.50 224 LYS A N 1
ATOM 1719 C CA . LYS A 1 224 ? 27.561 -65.247 -38.442 1.00 82.50 224 LYS A CA 1
ATOM 1720 C C . LYS A 1 224 ? 28.984 -65.793 -38.604 1.00 82.50 224 LYS A C 1
ATOM 1722 O O . LYS A 1 224 ? 29.143 -66.992 -38.808 1.00 82.50 224 LYS A O 1
ATOM 1727 N N . ARG A 1 225 ? 30.014 -64.950 -38.457 1.00 80.06 225 ARG A N 1
ATOM 1728 C CA . ARG A 1 225 ? 31.423 -65.387 -38.510 1.00 80.06 225 ARG A CA 1
ATOM 1729 C C . ARG A 1 225 ? 31.778 -66.354 -37.381 1.00 80.06 225 ARG A C 1
ATOM 1731 O O . ARG A 1 225 ? 32.512 -67.306 -37.615 1.00 80.06 225 ARG A O 1
ATOM 1738 N N . ALA A 1 226 ? 31.257 -66.134 -36.174 1.00 78.38 226 ALA A N 1
ATOM 1739 C CA . ALA A 1 226 ? 31.450 -67.044 -35.048 1.00 78.38 226 ALA A CA 1
ATOM 1740 C C . ALA A 1 226 ? 30.786 -68.410 -35.292 1.00 78.38 226 ALA A C 1
ATOM 1742 O O . ALA A 1 226 ? 31.365 -69.437 -34.950 1.00 78.38 226 ALA A O 1
ATOM 1743 N N . ALA A 1 227 ? 29.605 -68.431 -35.918 1.00 74.38 227 ALA A N 1
ATOM 1744 C CA . ALA A 1 227 ? 28.924 -69.664 -36.302 1.00 74.38 227 ALA A CA 1
ATOM 1745 C C . ALA A 1 227 ? 29.676 -70.432 -37.406 1.00 74.38 227 ALA A C 1
ATOM 1747 O O . ALA A 1 227 ? 29.804 -71.647 -37.303 1.00 74.38 227 ALA A O 1
ATOM 1748 N N . GLU A 1 228 ? 30.215 -69.737 -38.415 1.00 73.00 228 GLU A N 1
ATOM 1749 C CA . GLU A 1 228 ? 31.061 -70.343 -39.459 1.00 73.00 228 GLU A CA 1
ATOM 1750 C C . GLU A 1 228 ? 32.377 -70.895 -38.879 1.00 73.00 228 GLU A C 1
ATOM 1752 O O . GLU A 1 228 ? 32.799 -71.986 -39.242 1.00 73.00 228 GLU A O 1
ATOM 1757 N N . ALA A 1 229 ? 32.996 -70.207 -37.913 1.00 70.19 229 ALA A N 1
ATOM 1758 C CA . ALA A 1 229 ? 34.209 -70.687 -37.240 1.00 70.19 229 ALA A CA 1
ATOM 1759 C C . ALA A 1 229 ? 33.968 -71.870 -36.278 1.00 70.19 229 ALA A C 1
ATOM 1761 O O . ALA A 1 229 ? 34.911 -72.579 -35.933 1.00 70.19 229 ALA A O 1
ATOM 1762 N N . ALA A 1 230 ? 32.728 -72.075 -35.824 1.00 69.31 230 ALA A N 1
ATOM 1763 C CA . ALA A 1 230 ? 32.343 -73.176 -34.940 1.00 69.31 230 ALA A CA 1
ATOM 1764 C C . ALA A 1 230 ? 31.916 -74.451 -35.697 1.00 69.31 230 ALA A C 1
ATOM 1766 O O . ALA A 1 230 ? 31.550 -75.437 -35.053 1.00 69.31 230 ALA A O 1
ATOM 1767 N N . GLY 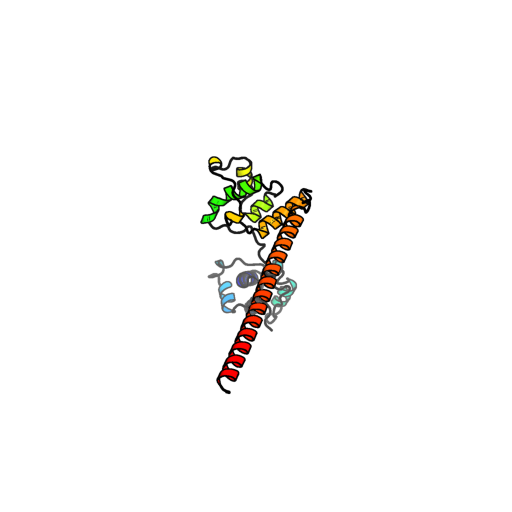A 1 231 ? 31.940 -74.442 -37.035 1.00 60.22 231 GLY A N 1
ATOM 1768 C CA . GLY A 1 231 ? 31.418 -75.532 -37.853 1.00 60.22 231 GLY A CA 1
ATOM 1769 C C . GLY A 1 231 ? 32.015 -75.622 -39.255 1.00 60.22 231 GLY A C 1
ATOM 1770 O O . GLY A 1 231 ? 31.274 -75.484 -40.225 1.00 60.22 231 GLY A O 1
ATOM 1771 N N . GLU A 1 232 ? 33.310 -75.938 -39.328 1.00 50.16 232 GLU A N 1
ATOM 1772 C CA . GLU A 1 232 ? 33.866 -76.989 -40.201 1.00 50.16 232 GLU A CA 1
ATOM 1773 C C . GLU A 1 232 ? 35.039 -77.686 -39.494 1.00 50.16 232 GLU A C 1
ATOM 1775 O O . GLU A 1 232 ? 35.922 -76.975 -38.957 1.00 50.16 232 GLU A O 1
#

Radius of gyration: 36.62 Å; chains: 1; bounding box: 68×98×76 Å

Secondary structure (DSSP, 8-state):
-PPPPPSSHHHHHHHHHHH----HHHHHHHHT--HHHHHHHHSTTTGGG-----TTTTTSS-HHHHHHHHH-TT-----SSPPP-------SPPPPGGGSTTHHHHHHHHHHH-TTS-HHHHIIIII--HHHHHHHHTT-STTGGG-----TTTTTSS-HHHHHHHHHHHHHHHT----SHHHHHHHHHHHHHHHHHHHHHHHHHHHHHHHHHHHHHHHHHHHHHHHHHT--